Protein AF-A0A0J9T1A1-F1 (afdb_monomer_lite)

Organism: Plasmodium vivax (strain Brazil I) (NCBI:txid1033975)

Radius of gyration: 28.1 Å; chains: 1; bounding box: 79×44×87 Å

Foldseek 3Di:
DDPDDPPPPPPPPPPPPQDDLVRLLVLLVVLLVVLVVLLVLLLVLLVVLLVLLVVVVVQVVPPPWDWDWAQDPPDPPRDTDIDTCPPPPCSNVVVLVVSQVVLVVSLVVSVVVLVVCCVPRLVSLVVSLVSLVVVLVVLVVVCVPDDDPVSVLSNQLSVLSNVSSVVSCCCSPVPSNCLSVPDDSPDDSCSSVDDRDDPVVSSVSNDDPD

Structure (mmCIF, N/CA/C/O backbone):
data_AF-A0A0J9T1A1-F1
#
_entry.id   AF-A0A0J9T1A1-F1
#
loop_
_atom_site.group_PDB
_atom_site.id
_atom_site.type_symbol
_atom_site.label_atom_id
_atom_site.label_alt_id
_atom_site.label_comp_id
_atom_site.label_asym_id
_atom_site.label_entity_id
_atom_site.label_seq_id
_atom_site.pdbx_PDB_ins_code
_atom_site.Cartn_x
_atom_site.Cartn_y
_atom_site.Cartn_z
_atom_site.occupancy
_atom_site.B_iso_or_equiv
_atom_site.auth_seq_id
_atom_site.auth_comp_id
_atom_site.auth_asym_id
_atom_site.auth_atom_id
_atom_site.pdbx_PDB_model_num
ATOM 1 N N . MET A 1 1 ? 48.249 27.252 -44.058 1.00 39.62 1 MET A N 1
ATOM 2 C CA . MET A 1 1 ? 48.467 25.857 -43.621 1.00 39.62 1 MET A CA 1
ATOM 3 C C . MET A 1 1 ? 48.349 25.808 -42.105 1.00 39.62 1 MET A C 1
ATOM 5 O O . MET A 1 1 ? 49.104 26.509 -41.452 1.00 39.62 1 MET A O 1
ATOM 9 N N . GLY A 1 2 ? 47.422 25.008 -41.564 1.00 40.19 2 GLY A N 1
ATOM 10 C CA . GLY A 1 2 ? 47.639 24.375 -40.257 1.00 40.19 2 GLY A CA 1
ATOM 11 C C . GLY A 1 2 ? 46.799 24.767 -39.033 1.00 40.19 2 GLY A C 1
ATOM 12 O O . GLY A 1 2 ? 47.114 24.264 -37.962 1.00 40.19 2 GLY A O 1
ATOM 13 N N . GLU A 1 3 ? 45.730 25.566 -39.120 1.00 40.28 3 GLU A N 1
ATOM 14 C CA . GLU A 1 3 ? 44.753 25.667 -38.015 1.00 40.28 3 GLU A CA 1
ATOM 15 C C . GLU A 1 3 ? 43.814 24.449 -38.033 1.00 40.28 3 GLU A C 1
ATOM 17 O O . GLU A 1 3 ? 42.785 24.449 -38.706 1.00 40.28 3 GLU A O 1
ATOM 22 N N . GLY A 1 4 ? 44.179 23.366 -37.341 1.00 42.22 4 GLY A N 1
ATOM 23 C CA . GLY A 1 4 ? 43.395 22.123 -37.410 1.00 42.22 4 GLY A CA 1
ATOM 24 C C . GLY A 1 4 ? 43.390 21.218 -36.180 1.00 42.22 4 GLY A C 1
ATOM 25 O O . GLY A 1 4 ? 42.684 20.214 -36.198 1.00 42.22 4 GLY A O 1
ATOM 26 N N . ALA A 1 5 ? 44.122 21.541 -35.110 1.00 44.00 5 ALA A N 1
ATOM 27 C CA . ALA A 1 5 ? 44.277 20.622 -33.973 1.00 44.00 5 ALA A CA 1
ATOM 28 C C . ALA A 1 5 ? 43.453 20.989 -32.720 1.00 44.00 5 ALA A C 1
ATOM 30 O O . ALA A 1 5 ? 43.253 20.145 -31.853 1.00 44.00 5 ALA A O 1
ATOM 31 N N . GLY A 1 6 ? 42.918 22.213 -32.618 1.00 40.66 6 GLY A N 1
ATOM 32 C CA . GLY A 1 6 ? 42.324 22.710 -31.365 1.00 40.66 6 GLY A CA 1
ATOM 33 C C . GLY A 1 6 ? 40.821 22.472 -31.154 1.00 40.66 6 GLY A C 1
ATOM 34 O O . GLY A 1 6 ? 40.333 22.661 -30.045 1.00 40.66 6 GLY A O 1
ATOM 35 N N . LYS A 1 7 ? 40.049 22.077 -32.180 1.00 42.28 7 LYS A N 1
ATOM 36 C CA . LYS A 1 7 ? 38.565 22.102 -32.115 1.00 42.28 7 LYS A CA 1
ATOM 37 C C . LYS A 1 7 ? 37.858 20.742 -32.032 1.00 42.28 7 LYS A C 1
ATOM 39 O O . LYS A 1 7 ? 36.636 20.720 -31.908 1.00 42.28 7 LYS A O 1
ATOM 44 N N . LYS A 1 8 ? 38.572 19.609 -32.063 1.00 40.59 8 LYS A N 1
ATOM 45 C CA . LYS A 1 8 ? 37.936 18.270 -32.038 1.00 40.59 8 LYS A CA 1
ATOM 46 C C . LYS A 1 8 ? 37.830 17.608 -30.657 1.00 40.59 8 LYS A C 1
ATOM 48 O O . LYS A 1 8 ? 37.059 16.666 -30.526 1.00 40.59 8 LYS A O 1
ATOM 53 N N . ALA A 1 9 ? 38.511 18.109 -29.626 1.00 39.16 9 ALA A N 1
ATOM 54 C CA . ALA A 1 9 ? 38.501 17.474 -28.299 1.00 39.16 9 ALA A CA 1
ATOM 55 C C . ALA A 1 9 ? 37.396 17.984 -27.346 1.00 39.16 9 ALA A C 1
ATOM 57 O O . ALA A 1 9 ? 37.050 17.303 -26.388 1.00 39.16 9 ALA A O 1
ATOM 58 N N . ALA A 1 10 ? 36.787 19.145 -27.617 1.00 37.12 10 ALA A N 1
ATOM 59 C CA . ALA A 1 10 ? 35.844 19.785 -26.688 1.00 37.12 10 ALA A CA 1
ATOM 60 C C . ALA A 1 10 ? 34.379 19.305 -26.798 1.00 37.12 10 ALA A C 1
ATOM 62 O O . ALA A 1 10 ? 33.547 19.694 -25.986 1.00 37.12 10 ALA A O 1
ATOM 63 N N . LYS A 1 11 ? 34.032 18.459 -27.780 1.00 38.28 11 LYS A N 1
ATOM 64 C CA . LYS A 1 11 ? 32.648 17.973 -27.978 1.00 38.28 11 LYS A CA 1
ATOM 65 C C . LYS A 1 11 ? 32.332 16.632 -27.300 1.00 38.28 11 LYS A C 1
ATOM 67 O O . LYS A 1 11 ? 31.204 16.164 -27.411 1.00 38.28 11 LYS A O 1
ATOM 72 N N . ALA A 1 12 ? 33.293 16.019 -26.605 1.00 42.19 12 ALA A N 1
ATOM 73 C CA . ALA A 1 12 ? 33.160 14.654 -26.088 1.00 42.19 12 ALA A CA 1
ATOM 74 C C . ALA A 1 12 ? 32.916 14.535 -24.567 1.00 42.19 12 ALA A C 1
ATOM 76 O O . ALA A 1 12 ? 32.651 13.430 -24.107 1.00 42.19 12 ALA A O 1
ATOM 77 N N . SER A 1 13 ? 32.964 15.613 -23.768 1.00 37.97 13 SER A N 1
ATOM 78 C CA . SER A 1 13 ? 32.983 15.484 -22.292 1.00 37.97 13 SER A CA 1
ATOM 79 C C . SER A 1 13 ? 31.720 15.926 -21.539 1.00 37.97 13 SER A C 1
ATOM 81 O O . SER A 1 13 ? 31.779 16.164 -20.335 1.00 37.97 13 SER A O 1
ATOM 83 N N . GLN A 1 14 ? 30.566 16.003 -22.198 1.00 36.88 14 GLN A N 1
ATOM 84 C CA . GLN A 1 14 ? 29.269 16.092 -21.508 1.00 36.88 14 GLN A CA 1
ATOM 85 C C . GLN A 1 14 ? 28.319 14.995 -21.997 1.00 36.88 14 GLN A C 1
ATOM 87 O O . GLN A 1 14 ? 27.136 15.214 -22.232 1.00 36.88 14 GLN A O 1
ATOM 92 N N . GLN A 1 15 ? 28.826 13.771 -22.153 1.00 41.62 15 GLN A N 1
ATOM 93 C CA . GLN A 1 15 ? 27.933 12.620 -22.115 1.00 41.62 15 GLN A CA 1
ATOM 94 C C . GLN A 1 15 ? 27.561 12.385 -20.654 1.00 41.62 15 GLN A C 1
ATOM 96 O O . GLN A 1 15 ? 28.342 11.832 -19.883 1.00 41.62 15 GLN A O 1
ATOM 101 N N . ILE A 1 16 ? 26.368 12.840 -20.266 1.00 50.41 16 ILE A N 1
ATOM 102 C CA . ILE A 1 16 ? 25.727 12.386 -19.032 1.00 50.41 16 ILE A CA 1
ATOM 103 C C . ILE A 1 16 ? 25.712 10.859 -19.105 1.00 50.41 16 ILE A C 1
ATOM 105 O O . ILE A 1 16 ? 25.089 10.278 -19.998 1.00 50.41 16 ILE A O 1
ATOM 109 N N . ARG A 1 17 ? 26.449 10.203 -18.206 1.00 51.19 17 ARG A N 1
ATOM 110 C CA . ARG A 1 17 ? 26.461 8.746 -18.116 1.00 51.19 17 ARG A CA 1
ATOM 111 C C . ARG A 1 17 ? 25.094 8.320 -17.596 1.00 51.19 17 ARG A C 1
ATOM 113 O O . ARG A 1 17 ? 24.831 8.373 -16.402 1.00 51.19 17 ARG A O 1
ATOM 120 N N . LEU A 1 18 ? 24.202 7.979 -18.520 1.00 62.75 18 LEU A N 1
ATOM 121 C CA . LEU A 1 18 ? 22.878 7.465 -18.193 1.00 62.75 18 LEU A CA 1
ATOM 122 C C . LEU A 1 18 ? 23.023 6.187 -17.373 1.00 62.75 18 LEU A C 1
ATOM 124 O O . LEU A 1 18 ? 23.844 5.333 -17.728 1.00 62.75 18 LEU A O 1
ATOM 128 N N . ALA A 1 19 ? 22.193 6.058 -16.336 1.00 73.50 19 ALA A N 1
ATOM 129 C CA . ALA A 1 19 ? 22.154 4.879 -15.483 1.00 73.50 19 ALA A CA 1
ATOM 130 C C . ALA A 1 19 ? 22.100 3.599 -16.329 1.00 73.50 19 ALA A C 1
ATOM 132 O O . ALA A 1 19 ? 21.455 3.536 -17.393 1.00 73.50 19 ALA A O 1
ATOM 133 N N . GLN A 1 20 ? 22.837 2.580 -15.902 1.00 83.06 20 GLN A N 1
ATOM 134 C CA . GLN A 1 20 ? 22.765 1.277 -16.546 1.00 83.06 20 GLN A CA 1
ATOM 135 C C . GLN A 1 20 ? 21.421 0.613 -16.219 1.00 83.06 20 GLN A C 1
ATOM 137 O O . GLN A 1 20 ? 20.816 0.878 -15.185 1.00 83.06 20 GLN A O 1
ATOM 142 N N . VAL A 1 21 ? 20.926 -0.251 -17.109 1.00 84.50 21 VAL A N 1
ATOM 143 C CA . VAL A 1 21 ? 19.607 -0.888 -16.928 1.00 84.50 21 VAL A CA 1
ATOM 144 C C . VAL A 1 21 ? 19.560 -1.714 -15.637 1.00 84.50 21 VAL A C 1
ATOM 146 O O . VAL A 1 21 ? 18.553 -1.710 -14.932 1.00 84.50 21 VAL A O 1
ATOM 149 N N . HIS A 1 22 ? 20.681 -2.336 -15.266 1.00 85.31 22 HIS A N 1
ATOM 150 C CA . HIS A 1 22 ? 20.808 -3.070 -14.010 1.00 85.31 22 HIS A CA 1
ATOM 151 C C . HIS A 1 22 ? 20.709 -2.160 -12.764 1.00 85.31 22 HIS A C 1
ATOM 153 O O . HIS A 1 22 ? 20.160 -2.584 -11.751 1.00 85.31 22 HIS A O 1
ATOM 159 N N . GLU A 1 23 ? 21.177 -0.907 -12.840 1.00 89.88 23 GLU A N 1
ATOM 160 C CA . GLU A 1 23 ? 21.060 0.081 -11.754 1.00 89.88 23 GLU A CA 1
ATOM 161 C C . GLU A 1 23 ? 19.600 0.523 -11.587 1.00 89.88 23 GLU A C 1
ATOM 163 O O . GLU A 1 23 ? 19.089 0.567 -10.471 1.00 89.88 23 GLU A O 1
ATOM 168 N N . LEU A 1 24 ? 18.894 0.778 -12.698 1.00 92.25 24 LEU A N 1
ATOM 169 C CA . LEU A 1 24 ? 17.461 1.108 -12.685 1.00 92.25 24 LEU A CA 1
ATOM 170 C C . LEU A 1 24 ? 16.630 -0.029 -12.083 1.00 92.25 24 LEU A C 1
ATOM 172 O O . LEU A 1 24 ? 15.721 0.211 -11.292 1.00 92.25 24 LEU A O 1
ATOM 176 N N . LYS A 1 25 ? 16.976 -1.273 -12.422 1.00 91.56 25 LYS A N 1
ATOM 177 C CA . LYS A 1 25 ? 16.381 -2.473 -11.834 1.00 91.56 25 LYS A CA 1
ATOM 178 C C . LYS A 1 25 ? 16.608 -2.544 -10.323 1.00 91.56 25 LYS A C 1
ATOM 180 O O . LYS A 1 25 ? 15.654 -2.791 -9.594 1.00 91.56 25 LYS A O 1
ATOM 185 N N . ALA A 1 26 ? 17.836 -2.325 -9.853 1.00 91.62 26 ALA A N 1
ATOM 186 C CA . ALA A 1 26 ? 18.140 -2.353 -8.423 1.00 91.62 26 ALA A CA 1
ATOM 187 C C . ALA A 1 26 ? 17.329 -1.298 -7.650 1.00 91.62 26 ALA A C 1
ATOM 189 O O . ALA A 1 26 ? 16.724 -1.618 -6.630 1.00 91.62 26 ALA A O 1
ATOM 190 N N . LEU A 1 27 ? 17.233 -0.079 -8.191 1.00 93.81 27 LEU A N 1
ATOM 191 C CA . LEU A 1 27 ? 16.410 0.991 -7.621 1.00 93.81 27 LEU A CA 1
ATOM 192 C C . LEU A 1 27 ? 14.919 0.628 -7.595 1.00 93.81 27 LEU A C 1
ATOM 194 O O . LEU A 1 27 ? 14.238 0.899 -6.610 1.00 93.81 27 LEU A O 1
ATOM 198 N N . ALA A 1 28 ? 14.406 -0.005 -8.654 1.00 94.12 28 ALA A N 1
ATOM 199 C CA . ALA A 1 28 ? 13.012 -0.444 -8.710 1.00 94.12 28 ALA A CA 1
ATOM 200 C C . ALA A 1 28 ? 12.686 -1.478 -7.623 1.00 94.12 28 ALA A C 1
ATOM 202 O O . ALA A 1 28 ? 11.630 -1.401 -6.997 1.00 94.12 28 ALA A O 1
ATOM 203 N N . VAL A 1 29 ? 13.598 -2.427 -7.387 1.00 93.38 29 VAL A N 1
ATOM 204 C CA . VAL A 1 29 ? 13.446 -3.443 -6.339 1.00 93.38 29 VAL A CA 1
ATOM 205 C C . VAL A 1 29 ? 13.506 -2.807 -4.949 1.00 93.38 29 VAL A C 1
ATOM 207 O O . VAL A 1 29 ? 12.624 -3.085 -4.141 1.00 93.38 29 VAL A O 1
ATOM 210 N N . GLU A 1 30 ? 14.464 -1.910 -4.687 1.00 94.62 30 GLU A N 1
ATOM 211 C CA . GLU A 1 30 ? 14.558 -1.195 -3.401 1.00 94.62 30 GLU A CA 1
ATOM 212 C C . GLU A 1 30 ? 13.251 -0.456 -3.079 1.00 94.62 30 GLU A C 1
ATOM 214 O O . GLU A 1 30 ? 12.684 -0.601 -1.994 1.00 94.62 30 GLU A O 1
ATOM 219 N N . GLU A 1 31 ? 12.734 0.324 -4.029 1.00 95.12 31 GLU A N 1
ATOM 220 C CA . GLU A 1 31 ? 11.521 1.109 -3.799 1.00 95.12 31 GLU A CA 1
ATOM 221 C C . GLU A 1 31 ? 10.273 0.219 -3.669 1.00 95.12 31 GLU A C 1
ATOM 223 O O . GLU A 1 31 ? 9.357 0.545 -2.908 1.00 95.12 31 GLU A O 1
ATOM 228 N N . TYR A 1 32 ? 10.245 -0.942 -4.330 1.00 95.88 32 TYR A N 1
ATOM 229 C CA . TYR A 1 32 ? 9.184 -1.928 -4.132 1.00 95.88 32 TYR A CA 1
ATOM 230 C C . TYR A 1 32 ? 9.229 -2.585 -2.747 1.00 95.88 32 TYR A C 1
ATOM 232 O O . TYR A 1 32 ? 8.185 -2.767 -2.121 1.00 95.88 32 TYR A O 1
ATOM 240 N N . GLU A 1 33 ? 10.410 -2.911 -2.223 1.00 95.25 33 GLU A N 1
ATOM 241 C CA . GLU A 1 33 ? 10.546 -3.447 -0.863 1.00 95.25 33 GLU A CA 1
ATOM 242 C C . GLU A 1 33 ? 10.044 -2.457 0.193 1.00 95.25 33 GLU A C 1
ATOM 244 O O . GLU A 1 33 ? 9.383 -2.839 1.163 1.00 95.25 33 GLU A O 1
ATOM 249 N N . GLU A 1 34 ? 10.315 -1.170 -0.001 1.00 96.56 34 GLU A N 1
ATOM 250 C CA . GLU A 1 34 ? 9.819 -0.103 0.868 1.00 96.56 34 GLU A CA 1
ATOM 251 C C . GLU A 1 34 ? 8.299 0.038 0.784 1.00 96.56 34 GLU A C 1
ATOM 253 O O . GLU A 1 34 ? 7.629 0.199 1.808 1.00 96.56 34 GLU A O 1
ATOM 258 N N . TYR A 1 35 ? 7.736 -0.098 -0.415 1.00 96.62 35 TYR A N 1
ATOM 259 C CA . TYR A 1 35 ? 6.293 -0.187 -0.600 1.00 96.62 35 TYR A CA 1
ATOM 260 C C . TYR A 1 35 ? 5.693 -1.415 0.112 1.00 96.62 35 TYR A C 1
ATOM 262 O O . TYR A 1 35 ? 4.681 -1.289 0.799 1.00 96.62 35 TYR A O 1
ATOM 270 N N . LEU A 1 36 ? 6.336 -2.586 0.063 1.00 95.75 36 LEU A N 1
ATOM 271 C CA . LEU A 1 36 ? 5.859 -3.771 0.787 1.00 95.75 36 LEU A CA 1
ATOM 272 C C . LEU A 1 36 ? 5.850 -3.567 2.308 1.00 95.75 36 LEU A C 1
ATOM 274 O O . LEU A 1 36 ? 4.951 -4.059 2.992 1.00 95.75 36 LEU A O 1
ATOM 278 N N . LYS A 1 37 ? 6.823 -2.832 2.863 1.00 96.00 37 LYS A N 1
ATOM 279 C CA . LYS A 1 37 ? 6.818 -2.461 4.291 1.00 96.00 37 LYS A CA 1
ATOM 280 C C . LYS A 1 37 ? 5.602 -1.595 4.631 1.00 96.00 37 LYS A C 1
ATOM 282 O O . LYS A 1 37 ? 4.968 -1.821 5.663 1.00 96.00 37 LYS A O 1
ATOM 287 N N . LEU A 1 38 ? 5.256 -0.650 3.755 1.00 96.31 38 LEU A N 1
ATOM 288 C CA . LEU A 1 38 ? 4.048 0.164 3.883 1.00 96.31 38 LEU A CA 1
ATOM 289 C C . LEU A 1 38 ? 2.781 -0.696 3.857 1.00 96.31 38 LEU A C 1
ATOM 291 O O . LEU A 1 38 ? 1.958 -0.564 4.763 1.00 96.31 38 LEU A O 1
ATOM 295 N N . VAL A 1 39 ? 2.643 -1.584 2.870 1.00 95.38 39 VAL A N 1
ATOM 296 C CA . VAL A 1 39 ? 1.471 -2.462 2.723 1.00 95.38 39 VAL A CA 1
ATOM 297 C C . VAL A 1 39 ? 1.273 -3.333 3.959 1.00 95.38 39 VAL A C 1
ATOM 299 O O . VAL A 1 39 ? 0.199 -3.305 4.550 1.00 95.38 39 VAL A O 1
ATOM 302 N N . LYS A 1 40 ? 2.324 -4.005 4.442 1.00 95.62 40 LYS A N 1
ATOM 303 C CA . LYS A 1 40 ? 2.241 -4.855 5.643 1.00 95.62 40 LYS A CA 1
ATOM 304 C C . LYS A 1 40 ? 1.810 -4.082 6.890 1.00 95.62 40 LYS A C 1
ATOM 306 O O . LYS A 1 40 ? 1.046 -4.588 7.712 1.00 95.62 40 LYS A O 1
ATOM 311 N N . ASN A 1 41 ? 2.304 -2.853 7.058 1.00 95.31 41 ASN A N 1
ATOM 312 C CA . ASN A 1 41 ? 1.854 -1.995 8.152 1.00 95.31 41 ASN A CA 1
ATOM 313 C C . ASN A 1 41 ? 0.369 -1.651 7.978 1.00 95.31 41 ASN A C 1
ATOM 315 O O . ASN A 1 41 ? -0.414 -1.841 8.906 1.00 95.31 41 ASN A O 1
ATOM 319 N N . ALA A 1 42 ? -0.027 -1.206 6.787 1.00 95.12 42 ALA A N 1
ATOM 320 C CA . ALA A 1 42 ? -1.400 -0.840 6.471 1.00 95.12 42 ALA A CA 1
ATOM 321 C C . ALA A 1 42 ? -2.390 -1.996 6.705 1.00 95.12 42 ALA A C 1
ATOM 323 O O . ALA A 1 42 ? -3.395 -1.800 7.389 1.00 95.12 42 ALA A O 1
ATOM 324 N N . GLU A 1 43 ? -2.069 -3.209 6.255 1.00 95.31 43 GLU A N 1
ATOM 325 C CA . GLU A 1 43 ? -2.832 -4.433 6.529 1.00 95.31 43 GLU A CA 1
ATOM 326 C C . GLU A 1 43 ? -3.027 -4.662 8.031 1.00 95.31 43 GLU A C 1
ATOM 328 O O . GLU A 1 43 ? -4.147 -4.869 8.507 1.00 95.31 43 GLU A O 1
ATOM 333 N N . GLY A 1 44 ? -1.945 -4.556 8.807 1.00 95.12 44 GLY A N 1
ATOM 334 C CA . GLY A 1 44 ? -2.000 -4.695 10.259 1.00 95.12 44 GLY A CA 1
ATOM 335 C C . GLY A 1 44 ? -2.888 -3.641 10.927 1.00 95.12 44 GLY A C 1
ATOM 336 O O . GLY A 1 44 ? -3.599 -3.944 11.889 1.00 95.12 44 GLY A O 1
ATOM 337 N N . GLN A 1 45 ? -2.896 -2.403 10.425 1.00 94.00 45 GLN A N 1
ATOM 338 C CA . GLN A 1 45 ? -3.782 -1.358 10.947 1.00 94.00 45 GLN A CA 1
ATOM 339 C C . GLN A 1 45 ? -5.235 -1.580 10.518 1.00 94.00 45 GLN A C 1
ATOM 341 O O . GLN A 1 45 ? -6.120 -1.411 11.353 1.00 94.00 45 GLN A O 1
ATOM 346 N N . GLN A 1 46 ? -5.499 -2.036 9.289 1.00 94.31 46 GLN A N 1
ATOM 347 C CA . GLN A 1 46 ? -6.846 -2.411 8.844 1.00 94.31 46 GLN A CA 1
ATOM 348 C C . GLN A 1 46 ? -7.445 -3.495 9.746 1.00 94.31 46 GLN A C 1
ATOM 350 O O . GLN A 1 46 ? -8.564 -3.331 10.227 1.00 94.31 46 GLN A O 1
ATOM 355 N N . GLN A 1 47 ? -6.686 -4.546 10.069 1.00 93.69 47 GLN A N 1
ATOM 356 C CA . GLN A 1 47 ? -7.131 -5.599 10.992 1.00 93.69 47 GLN A CA 1
ATOM 357 C C . GLN A 1 47 ? -7.458 -5.048 12.389 1.00 93.69 47 GLN A C 1
ATOM 359 O O . GLN A 1 47 ? -8.453 -5.429 13.010 1.00 93.69 47 GLN A O 1
ATOM 364 N N . ARG A 1 48 ? -6.645 -4.112 12.898 1.00 93.06 48 ARG A N 1
ATOM 365 C CA . ARG A 1 48 ? -6.900 -3.449 14.189 1.00 93.06 48 ARG A CA 1
ATOM 366 C C . ARG A 1 48 ? -8.148 -2.574 14.150 1.00 93.06 48 ARG A C 1
ATOM 368 O O . ARG A 1 48 ? -8.894 -2.566 15.131 1.00 93.06 48 ARG A O 1
ATOM 375 N N . LEU A 1 49 ? -8.371 -1.844 13.058 1.00 93.06 49 LEU A N 1
ATOM 376 C CA . LEU A 1 49 ? -9.583 -1.053 12.855 1.00 93.06 49 LEU A CA 1
ATOM 377 C C . LEU A 1 49 ? -10.809 -1.969 12.810 1.00 93.06 49 LEU A C 1
ATOM 379 O O . LEU A 1 49 ? -11.742 -1.732 13.570 1.00 93.06 49 LEU A O 1
ATOM 383 N N . GLN A 1 50 ? -10.758 -3.060 12.041 1.00 93.06 50 GLN A N 1
ATOM 384 C CA . GLN A 1 50 ? -11.838 -4.043 11.938 1.00 93.06 50 GLN A CA 1
ATOM 385 C C . GLN A 1 50 ? -12.184 -4.651 13.298 1.00 93.06 50 GLN A C 1
ATOM 387 O O . GLN A 1 50 ? -13.346 -4.670 13.689 1.00 93.06 50 GLN A O 1
ATOM 392 N N . LEU A 1 51 ? -11.185 -5.066 14.082 1.00 91.44 51 LEU A N 1
ATOM 393 C CA . LEU A 1 51 ? -11.413 -5.616 15.420 1.00 91.44 51 LEU A CA 1
ATOM 394 C C . LEU A 1 51 ? -12.082 -4.607 16.368 1.00 91.44 51 LEU A C 1
ATOM 396 O O . LEU A 1 51 ? -12.944 -4.979 17.167 1.00 91.44 51 LEU A O 1
ATOM 400 N N . ASN A 1 52 ? -11.660 -3.339 16.336 1.00 89.56 52 ASN A N 1
ATOM 401 C CA . ASN A 1 52 ? -12.259 -2.297 17.174 1.00 89.56 52 ASN A CA 1
ATOM 402 C C . ASN A 1 52 ? -13.672 -1.941 16.711 1.00 89.56 52 ASN A C 1
ATOM 404 O O . ASN A 1 52 ? -14.548 -1.761 17.556 1.00 89.56 52 ASN A O 1
ATOM 408 N N . TRP A 1 53 ? -13.886 -1.905 15.398 1.00 90.75 53 TRP A N 1
ATOM 409 C CA . TRP A 1 53 ? -15.182 -1.701 14.771 1.00 90.75 53 TRP A CA 1
ATOM 410 C C . TRP A 1 53 ? -16.163 -2.819 15.147 1.00 90.75 53 TRP A C 1
ATOM 412 O O . TRP A 1 53 ? -17.224 -2.528 15.687 1.00 90.75 53 TRP A O 1
ATOM 422 N N . SER A 1 54 ? -15.778 -4.095 15.023 1.00 87.88 54 SER A N 1
ATOM 423 C CA . SER A 1 54 ? -16.634 -5.230 15.401 1.00 87.88 54 SER A CA 1
ATOM 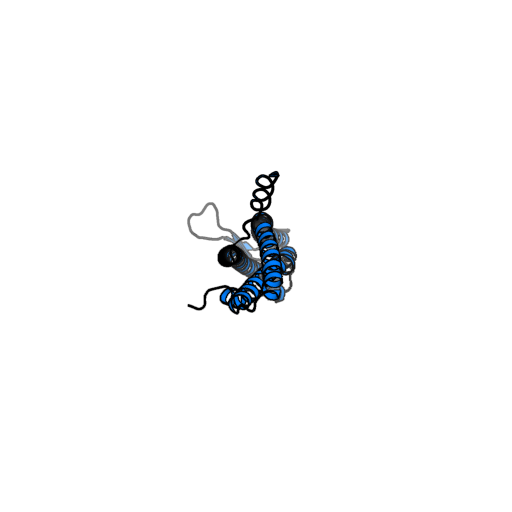424 C C . SER A 1 54 ? -17.016 -5.205 16.879 1.00 87.88 54 SER A C 1
ATOM 426 O O . SER A 1 54 ? -18.161 -5.467 17.227 1.00 87.88 54 SER A O 1
ATOM 428 N N . LYS A 1 55 ? -16.079 -4.853 17.770 1.00 85.12 55 LYS A N 1
ATOM 429 C CA . LYS A 1 55 ? -16.367 -4.715 19.209 1.00 85.12 55 LYS A CA 1
ATOM 430 C C . LYS A 1 55 ? -17.346 -3.583 19.497 1.00 85.12 55 LYS A C 1
ATOM 432 O O . LYS A 1 55 ? -18.168 -3.718 20.397 1.00 85.12 55 LYS A O 1
ATOM 437 N N . PHE A 1 56 ? -17.218 -2.470 18.777 1.00 83.81 56 PHE A N 1
ATOM 438 C CA . PHE A 1 56 ? -18.131 -1.344 18.906 1.00 83.81 56 PHE A CA 1
ATOM 439 C C . PHE A 1 56 ? -19.530 -1.704 18.404 1.00 83.81 56 PHE A C 1
ATOM 441 O O . PHE A 1 56 ? -20.490 -1.501 19.137 1.00 83.81 56 PHE A O 1
ATOM 448 N N . HIS A 1 57 ? -19.640 -2.287 17.211 1.00 80.69 57 HIS A N 1
ATOM 449 C CA . HIS A 1 57 ? -20.928 -2.676 16.638 1.00 80.69 57 HIS A CA 1
ATOM 450 C C . HIS A 1 57 ? -21.628 -3.753 17.464 1.00 80.69 57 HIS A C 1
ATOM 452 O O . HIS A 1 57 ? -22.809 -3.606 17.747 1.00 80.69 57 HIS A O 1
ATOM 458 N N . LEU A 1 58 ? -20.896 -4.751 17.972 1.00 81.44 58 LEU A N 1
ATOM 459 C CA . LEU A 1 58 ? -21.451 -5.731 18.908 1.00 81.44 58 LEU A CA 1
ATOM 460 C C . LEU A 1 58 ? -22.032 -5.053 20.157 1.00 81.44 58 LEU A C 1
ATOM 462 O O . LEU A 1 58 ? -23.120 -5.402 20.600 1.00 81.44 58 LEU A O 1
ATOM 466 N N . PHE A 1 59 ? -21.321 -4.070 20.716 1.00 74.12 59 PHE A N 1
ATOM 467 C CA . PHE A 1 59 ? -21.815 -3.292 21.851 1.00 74.12 59 PHE A CA 1
ATOM 468 C C . PHE A 1 59 ? -23.055 -2.460 21.489 1.00 74.12 59 PHE A C 1
ATOM 470 O O . PHE A 1 59 ? -24.003 -2.434 22.267 1.00 74.12 59 PHE A O 1
ATOM 477 N N . TYR A 1 60 ? -23.049 -1.803 20.327 1.00 69.94 60 TYR A N 1
ATOM 478 C CA . TYR A 1 60 ? -24.121 -0.920 19.861 1.00 69.94 60 TYR A CA 1
ATOM 479 C C . TYR A 1 60 ? -25.407 -1.685 19.501 1.00 69.94 60 TYR A C 1
ATOM 481 O O . TYR A 1 60 ? -26.509 -1.225 19.785 1.00 69.94 60 TYR A O 1
ATOM 489 N N . GLU A 1 61 ? -25.281 -2.875 18.913 1.00 69.50 61 GLU A N 1
ATOM 490 C CA . GLU A 1 61 ? -26.413 -3.732 18.542 1.00 69.50 61 GLU A CA 1
ATOM 491 C C . GLU A 1 61 ? -27.015 -4.463 19.751 1.00 69.50 61 GLU A C 1
ATOM 493 O O . GLU A 1 61 ? -28.222 -4.683 19.802 1.00 69.50 61 GLU A O 1
ATOM 498 N N . GLN A 1 62 ? -26.199 -4.825 20.749 1.00 65.50 62 GLN A N 1
ATOM 499 C CA . GLN A 1 62 ? -26.645 -5.578 21.930 1.00 65.50 62 GLN A CA 1
ATOM 500 C C . GLN A 1 62 ? -27.173 -4.703 23.079 1.00 65.50 62 GLN A C 1
ATOM 502 O O . GLN A 1 62 ? -27.553 -5.236 24.127 1.00 65.50 62 GLN A O 1
ATOM 507 N N . SER A 1 63 ? -27.199 -3.374 22.941 1.00 54.81 63 SER A N 1
ATOM 508 C CA . SER A 1 63 ? -27.538 -2.479 24.054 1.00 54.81 63 SER A CA 1
ATOM 509 C C . SER A 1 63 ? -29.022 -2.495 24.456 1.00 54.81 63 SER A C 1
ATOM 511 O O . SER A 1 63 ? -29.808 -1.635 24.073 1.00 54.81 63 SER A O 1
ATOM 513 N N . GLY A 1 64 ? -29.350 -3.441 25.345 1.00 51.31 64 GLY A N 1
ATOM 514 C CA . GLY A 1 64 ? -30.367 -3.330 26.400 1.00 51.31 64 GLY A CA 1
ATOM 515 C C . GLY A 1 64 ? -29.779 -3.224 27.824 1.00 51.31 64 GLY A C 1
ATOM 516 O O . GLY A 1 64 ? -30.489 -2.834 28.747 1.00 51.31 64 GLY A O 1
ATOM 517 N N . CYS A 1 65 ? -28.486 -3.523 28.021 1.00 51.72 65 CYS A N 1
ATOM 518 C CA . CYS A 1 65 ? -27.734 -3.319 29.269 1.00 51.72 65 CYS A CA 1
ATOM 519 C C . CYS A 1 65 ? -26.231 -3.211 28.974 1.00 51.72 65 CYS A C 1
ATOM 521 O O . CYS A 1 65 ? -25.709 -3.882 28.088 1.00 51.72 65 CYS A O 1
ATOM 523 N N . TYR A 1 66 ? -25.532 -2.367 29.729 1.00 61.44 66 TYR A N 1
ATOM 524 C CA . TYR A 1 66 ? -24.200 -1.891 29.374 1.00 61.44 66 TYR A CA 1
ATOM 525 C C . TYR A 1 66 ? -23.139 -2.347 30.376 1.00 61.44 66 TYR A C 1
ATOM 527 O O . TYR A 1 66 ? -23.327 -2.125 31.569 1.00 61.44 66 TYR A O 1
ATOM 535 N N . TYR A 1 67 ? -22.000 -2.877 29.918 1.00 57.00 67 TYR A N 1
ATOM 536 C CA . TYR A 1 67 ? -20.884 -3.254 30.795 1.00 57.00 67 TYR A CA 1
ATOM 537 C C . TYR A 1 67 ? -19.540 -2.770 30.235 1.00 57.00 67 TYR A C 1
ATOM 539 O O . TYR A 1 67 ? -19.259 -2.981 29.055 1.00 57.00 67 TYR A O 1
ATOM 547 N N . PHE A 1 68 ? -18.671 -2.181 31.063 1.00 57.00 68 PHE A N 1
ATOM 548 C CA . PHE A 1 68 ? -17.260 -1.988 30.706 1.00 57.00 68 PHE A CA 1
ATOM 549 C C . PHE A 1 68 ? -16.318 -2.550 31.766 1.00 57.00 68 PHE A C 1
ATOM 551 O O . PHE A 1 68 ? -16.607 -2.562 32.961 1.00 57.00 68 PHE A O 1
ATOM 558 N N . LYS A 1 69 ? -15.179 -3.051 31.288 1.00 55.31 69 LYS A N 1
ATOM 559 C CA . LYS A 1 69 ? -14.140 -3.687 32.092 1.00 55.31 69 LYS A CA 1
ATOM 560 C C . LYS A 1 69 ? -13.064 -2.653 32.416 1.00 55.31 69 LYS A C 1
ATOM 562 O O . LYS A 1 69 ? -12.296 -2.292 31.526 1.00 55.31 69 LYS A O 1
ATOM 567 N N . ALA A 1 70 ? -12.991 -2.202 33.664 1.00 59.66 70 ALA A N 1
ATOM 568 C CA . ALA A 1 70 ? -11.905 -1.355 34.149 1.00 59.66 70 ALA A CA 1
ATOM 569 C C . ALA A 1 70 ? -10.877 -2.203 34.908 1.00 59.66 70 ALA A C 1
ATOM 571 O O . ALA A 1 70 ? -11.230 -3.119 35.657 1.00 59.66 70 ALA A O 1
ATOM 572 N N . LYS A 1 71 ? -9.591 -1.913 34.698 1.00 53.34 71 LYS A N 1
ATOM 573 C CA . LYS A 1 71 ? -8.515 -2.490 35.505 1.00 53.34 71 LYS A CA 1
ATOM 574 C C . LYS A 1 71 ? -8.371 -1.622 36.750 1.00 53.34 71 LYS A C 1
ATOM 576 O O . LYS A 1 71 ? -8.296 -0.403 36.626 1.00 53.34 71 LYS A O 1
ATOM 581 N N . ASN A 1 72 ? -8.385 -2.233 37.928 1.00 52.47 72 ASN A N 1
ATOM 582 C CA . ASN A 1 72 ? -8.212 -1.477 39.158 1.00 52.47 72 ASN A CA 1
ATOM 583 C C . ASN A 1 72 ? -6.730 -1.095 39.272 1.00 52.47 72 ASN A C 1
ATOM 585 O O . ASN A 1 72 ? -5.887 -1.976 39.406 1.00 52.47 72 ASN A O 1
ATOM 589 N N . ASN A 1 73 ? -6.401 0.195 39.166 1.00 54.00 73 ASN A N 1
ATOM 590 C CA . ASN A 1 73 ? -5.005 0.654 39.188 1.00 54.00 73 ASN A CA 1
ATOM 591 C C . ASN A 1 73 ? -4.312 0.420 40.544 1.00 54.00 73 ASN A C 1
ATOM 593 O O . ASN A 1 73 ? -3.094 0.533 40.618 1.00 54.00 73 ASN A O 1
ATOM 597 N N . ASN A 1 74 ? -5.075 0.067 41.584 1.00 57.38 74 ASN A N 1
ATOM 598 C CA . ASN A 1 74 ? -4.585 -0.165 42.943 1.00 57.38 74 ASN A CA 1
ATOM 599 C C . ASN A 1 74 ? -4.502 -1.654 43.332 1.00 57.38 74 ASN A C 1
ATOM 601 O O . ASN A 1 74 ? -4.266 -1.952 44.499 1.00 57.38 74 ASN A O 1
ATOM 605 N N . ASP A 1 75 ? -4.738 -2.586 42.403 1.00 53.44 75 ASP A N 1
ATOM 606 C CA . ASP A 1 75 ? -4.762 -4.022 42.700 1.00 53.44 75 ASP A CA 1
ATOM 607 C C . ASP A 1 75 ? -3.857 -4.787 41.716 1.00 53.44 75 ASP A C 1
ATOM 609 O O . ASP A 1 75 ? -4.146 -4.888 40.522 1.00 53.44 75 ASP A O 1
ATOM 613 N N . ASP A 1 76 ? -2.737 -5.317 42.220 1.00 57.12 76 ASP A N 1
ATOM 614 C CA . ASP A 1 76 ? -1.800 -6.167 41.464 1.00 57.12 76 ASP A CA 1
ATOM 615 C C . ASP A 1 76 ? -2.400 -7.539 41.123 1.00 57.12 76 ASP A C 1
ATOM 617 O O . ASP A 1 76 ? -1.906 -8.267 40.250 1.00 57.12 76 ASP A O 1
ATOM 621 N N . SER A 1 77 ? -3.505 -7.908 41.774 1.00 54.59 77 SER A N 1
ATOM 622 C CA . SER A 1 77 ? -4.288 -9.047 41.336 1.00 54.59 77 SER A CA 1
ATOM 623 C C . SER A 1 77 ? -4.983 -8.666 40.028 1.00 54.59 77 SER A C 1
ATOM 625 O O . SER A 1 77 ? -5.609 -7.620 39.911 1.00 54.59 77 SER A O 1
ATOM 627 N N . LYS A 1 78 ? -4.896 -9.509 38.993 1.00 56.03 78 LYS A N 1
ATOM 628 C CA . LYS A 1 78 ? -5.502 -9.294 37.656 1.00 56.03 78 LYS A CA 1
ATOM 629 C C . LYS A 1 78 ? -7.048 -9.216 37.662 1.00 56.03 78 LYS A C 1
ATOM 631 O O . LYS A 1 78 ? -7.689 -9.503 36.647 1.00 56.03 78 LYS A O 1
ATOM 636 N N . ARG A 1 79 ? -7.658 -8.881 38.797 1.00 48.88 79 ARG A N 1
ATOM 637 C CA . ARG A 1 79 ? -9.072 -8.608 38.986 1.00 48.88 79 ARG A CA 1
ATOM 638 C C . ARG A 1 79 ? -9.452 -7.370 38.185 1.00 48.88 79 ARG A C 1
ATOM 640 O O . ARG A 1 79 ? -8.718 -6.392 38.073 1.00 48.88 79 ARG A O 1
ATOM 647 N N . PHE A 1 80 ? -10.614 -7.456 37.568 1.00 50.84 80 PHE A N 1
ATOM 648 C CA . PHE A 1 80 ? -11.210 -6.368 36.820 1.00 50.84 80 PHE A CA 1
ATOM 649 C C . PHE A 1 80 ? -12.566 -6.067 37.426 1.00 50.84 80 PHE A C 1
ATOM 651 O O . PHE A 1 80 ? -13.258 -6.978 37.880 1.00 50.84 80 PHE A O 1
ATOM 658 N N . VAL A 1 81 ? -12.945 -4.798 37.404 1.00 55.06 81 VAL A N 1
ATOM 659 C CA . VAL A 1 81 ? -14.282 -4.381 37.806 1.00 55.06 81 VAL A CA 1
ATOM 660 C C . VAL A 1 81 ? -15.133 -4.306 36.546 1.00 55.06 81 VAL A C 1
ATOM 662 O O . VAL A 1 81 ? -14.752 -3.667 35.560 1.00 55.06 81 VAL A O 1
ATOM 665 N N . LEU A 1 82 ? -16.255 -5.024 36.558 1.00 50.50 82 LEU A N 1
ATOM 666 C CA . LEU A 1 82 ? -17.285 -4.919 35.534 1.00 50.50 82 LEU A CA 1
ATOM 667 C C . LEU A 1 82 ? -18.267 -3.835 35.986 1.00 50.50 82 LEU A C 1
ATOM 669 O O . LEU A 1 82 ? -19.046 -4.048 36.909 1.00 50.50 82 LEU A O 1
ATOM 673 N N . HIS A 1 83 ? -18.204 -2.664 35.366 1.00 56.53 83 HIS A N 1
ATOM 674 C CA . HIS A 1 83 ? -19.104 -1.557 35.672 1.00 56.53 83 HIS A CA 1
ATOM 675 C C . HIS A 1 83 ? -20.336 -1.620 34.780 1.00 56.53 83 HIS A C 1
ATOM 677 O O . HIS A 1 83 ? -20.192 -1.753 33.564 1.00 56.53 83 HIS A O 1
ATOM 683 N N . ILE A 1 84 ? -21.524 -1.473 35.369 1.00 56.88 84 ILE A N 1
ATOM 684 C CA . ILE A 1 84 ? -22.784 -1.376 34.629 1.00 56.88 84 ILE A CA 1
ATOM 685 C C . ILE A 1 84 ? -22.988 0.090 34.214 1.00 56.88 84 ILE A C 1
ATOM 687 O O . ILE A 1 84 ? -23.189 0.942 35.074 1.00 56.88 84 ILE A O 1
ATOM 691 N N . LEU A 1 85 ? -22.950 0.419 32.913 1.00 57.94 85 LEU A N 1
ATOM 692 C CA . LEU A 1 85 ? -23.080 1.821 32.449 1.00 57.94 85 LEU A CA 1
ATOM 693 C C . LEU A 1 85 ? -24.519 2.365 32.583 1.00 57.94 85 LEU A C 1
ATOM 695 O O . LEU A 1 85 ? -24.750 3.539 32.327 1.00 57.94 85 LEU A O 1
ATOM 699 N N . LYS A 1 86 ? -25.493 1.532 32.978 1.00 54.50 86 LYS A N 1
ATOM 700 C CA . LYS A 1 86 ? -26.910 1.918 33.120 1.00 54.50 86 LYS A CA 1
ATOM 701 C C . LYS A 1 86 ? -27.139 2.981 34.203 1.00 54.50 86 LYS A C 1
ATOM 703 O O . LYS A 1 86 ? -28.086 3.750 34.098 1.00 54.50 86 LYS A O 1
ATOM 708 N N . GLU A 1 87 ? -26.284 3.022 35.221 1.00 55.78 87 GLU A N 1
ATOM 709 C CA . GLU A 1 87 ? -26.431 3.906 36.389 1.00 55.78 87 GLU A CA 1
ATOM 710 C C . GLU A 1 87 ? -25.555 5.164 36.312 1.00 55.78 87 GLU A C 1
ATOM 712 O O . GLU A 1 87 ? -25.612 6.018 37.193 1.00 55.78 87 GLU A O 1
ATOM 717 N N . ILE A 1 88 ? -24.752 5.300 35.254 1.00 58.28 88 ILE A N 1
ATOM 718 C CA . ILE A 1 88 ? -23.865 6.443 35.050 1.00 58.28 88 ILE A CA 1
ATOM 719 C C . ILE A 1 88 ? -24.484 7.320 33.946 1.00 58.28 88 ILE A C 1
ATOM 721 O O . ILE A 1 88 ? -24.581 6.878 32.797 1.00 58.28 88 ILE A O 1
ATOM 725 N N . PRO A 1 89 ? -24.907 8.563 34.246 1.00 57.69 89 PRO A N 1
ATOM 726 C CA . PRO A 1 89 ? -25.321 9.509 33.214 1.00 57.69 89 PRO A CA 1
ATOM 727 C C . PRO A 1 89 ? -24.227 9.659 32.145 1.00 57.69 89 PRO A C 1
ATOM 729 O O . PRO A 1 89 ? -23.048 9.737 32.480 1.00 57.69 89 PRO A O 1
ATOM 732 N N . LEU A 1 90 ? -24.606 9.701 30.861 1.00 65.88 90 LEU A N 1
ATOM 733 C CA . LEU A 1 90 ? -23.694 9.901 29.711 1.00 65.88 90 LEU A CA 1
ATOM 734 C C . LEU A 1 90 ? -22.675 8.774 29.453 1.00 65.88 90 LEU A C 1
ATOM 736 O O . LEU A 1 90 ? -21.747 8.918 28.662 1.00 65.88 90 LEU A O 1
ATOM 740 N N . ALA A 1 91 ? -22.830 7.614 30.076 1.00 67.88 91 ALA A N 1
ATOM 741 C CA . ALA A 1 91 ? -21.816 6.568 30.019 1.00 67.88 91 ALA A CA 1
ATOM 742 C C . ALA A 1 91 ? -21.701 5.866 28.648 1.00 67.88 91 ALA A C 1
ATOM 744 O O . ALA A 1 91 ? -20.619 5.428 28.253 1.00 67.88 91 ALA A O 1
ATOM 745 N N . VAL A 1 92 ? -22.794 5.830 27.880 1.00 70.38 92 VAL A N 1
ATOM 746 C CA . VAL A 1 92 ? -22.790 5.424 26.462 1.00 70.38 92 VAL A CA 1
ATOM 747 C C . VAL A 1 92 ? -21.988 6.413 25.615 1.00 70.38 92 VAL A C 1
ATOM 749 O O . VAL A 1 92 ? -21.162 6.000 24.806 1.00 70.38 92 VAL A O 1
ATOM 752 N N . GLU A 1 93 ? -22.185 7.712 25.839 1.00 71.81 93 GLU A N 1
ATOM 753 C CA . GLU A 1 93 ? -21.454 8.777 25.149 1.00 71.81 93 GLU A CA 1
ATOM 754 C C . GLU A 1 93 ? -19.957 8.720 25.478 1.00 71.81 93 GLU A C 1
ATOM 756 O O . GLU A 1 93 ? -19.121 8.756 24.577 1.00 71.81 93 GLU A O 1
ATOM 761 N N . LEU A 1 94 ? -19.605 8.504 26.751 1.00 75.81 94 LEU A N 1
ATOM 762 C CA . LEU A 1 94 ? -18.223 8.282 27.174 1.00 75.81 94 LEU A CA 1
ATOM 763 C C . LEU A 1 94 ? -17.597 7.073 26.462 1.00 75.81 94 LEU A C 1
ATOM 765 O O . LEU A 1 94 ? -16.468 7.160 25.979 1.00 75.81 94 LEU A O 1
ATOM 769 N N . TYR A 1 95 ? -18.318 5.952 26.360 1.00 77.06 95 TYR A N 1
ATOM 770 C CA . TYR A 1 95 ? -17.832 4.771 25.646 1.00 77.06 95 TYR A CA 1
ATOM 771 C C . TYR A 1 95 ? -17.610 5.051 24.154 1.00 77.06 95 TYR A C 1
ATOM 773 O O . TYR A 1 95 ? -16.556 4.699 23.619 1.00 77.06 95 TYR A O 1
ATOM 781 N N . ILE A 1 96 ? -18.564 5.716 23.492 1.00 78.50 96 ILE A N 1
ATOM 782 C CA . ILE A 1 96 ? -18.439 6.140 22.091 1.00 78.50 96 ILE A CA 1
ATOM 783 C C . ILE A 1 96 ? -17.197 7.022 21.920 1.00 78.50 96 ILE A C 1
ATOM 785 O O . ILE A 1 96 ? -16.373 6.744 21.049 1.00 78.50 96 ILE A O 1
ATOM 789 N N . ASN A 1 97 ? -17.003 8.012 22.793 1.00 78.62 97 ASN A N 1
ATOM 790 C CA . ASN A 1 97 ? -15.858 8.921 22.749 1.00 78.62 97 ASN A CA 1
ATOM 791 C C . ASN A 1 97 ? -14.521 8.177 22.893 1.00 78.62 97 ASN A C 1
ATOM 793 O O . ASN A 1 97 ? -13.624 8.371 22.072 1.00 78.62 97 ASN A O 1
ATOM 797 N N . ILE A 1 98 ? -14.409 7.248 23.849 1.00 82.88 98 ILE A N 1
ATOM 798 C CA . ILE A 1 98 ? -13.213 6.401 24.022 1.00 82.88 98 ILE A CA 1
ATOM 799 C C . ILE A 1 98 ? -12.930 5.575 22.756 1.00 82.88 98 ILE A C 1
ATOM 801 O O . ILE A 1 98 ? -11.772 5.392 22.356 1.00 82.88 98 ILE A O 1
ATOM 805 N N . LYS A 1 99 ? -13.971 5.045 22.102 1.00 84.19 99 LYS A N 1
ATOM 806 C CA . LYS A 1 99 ? -13.813 4.262 20.868 1.00 84.19 99 LYS A CA 1
ATOM 807 C C . LYS A 1 99 ? -13.410 5.119 19.678 1.00 84.19 99 LYS A C 1
ATOM 809 O O . LYS A 1 99 ? -12.506 4.712 18.946 1.00 84.19 99 LYS A O 1
ATOM 814 N N . ILE A 1 100 ? -14.008 6.297 19.522 1.00 85.69 100 ILE A N 1
ATOM 815 C CA . ILE A 1 100 ? -13.617 7.282 18.509 1.00 85.69 100 ILE A CA 1
ATOM 816 C C . ILE A 1 100 ? -12.150 7.675 18.700 1.00 85.69 100 ILE A C 1
ATOM 818 O O . ILE A 1 100 ? -11.386 7.651 17.737 1.00 85.69 100 ILE A O 1
ATOM 822 N N . GLU A 1 101 ? -11.722 7.961 19.931 1.00 88.50 101 GLU A N 1
ATOM 823 C CA . GLU A 1 101 ? -10.329 8.301 20.235 1.00 88.50 101 GLU A CA 1
ATOM 824 C C . GLU A 1 101 ? -9.373 7.157 19.866 1.00 88.50 101 GLU A C 1
ATOM 826 O O . GLU A 1 101 ? -8.370 7.368 19.181 1.00 88.50 101 GLU A O 1
ATOM 831 N N . THR A 1 102 ? -9.715 5.922 20.248 1.00 89.19 102 THR A N 1
ATOM 832 C CA . THR A 1 102 ? -8.918 4.728 19.926 1.00 89.19 102 THR A CA 1
ATOM 833 C C . THR A 1 102 ? -8.766 4.547 18.412 1.00 89.19 102 THR A C 1
ATOM 835 O O . THR A 1 102 ? -7.658 4.319 17.922 1.00 89.19 102 THR A O 1
ATOM 838 N N . ILE A 1 103 ? -9.862 4.676 17.661 1.00 89.56 103 ILE A N 1
ATOM 839 C CA . ILE A 1 103 ? -9.874 4.582 16.196 1.00 89.56 103 I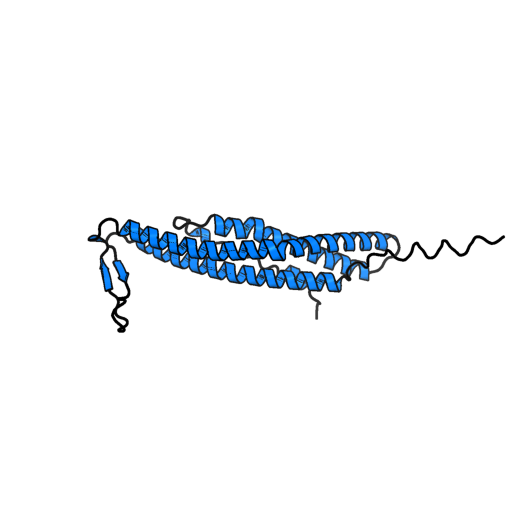LE A CA 1
ATOM 840 C C . ILE A 1 103 ? -9.044 5.701 15.567 1.00 89.56 103 ILE A C 1
ATOM 842 O O . ILE A 1 103 ? -8.209 5.431 14.703 1.00 89.56 103 ILE A O 1
ATOM 846 N N . ASN A 1 104 ? -9.220 6.941 16.024 1.00 90.88 104 ASN A N 1
ATOM 847 C CA . ASN A 1 104 ? -8.466 8.088 15.527 1.00 90.88 104 ASN A CA 1
ATOM 848 C C . ASN A 1 104 ? -6.966 7.918 15.762 1.00 90.88 104 ASN A C 1
ATOM 850 O O . ASN A 1 104 ? -6.175 8.246 14.884 1.00 90.88 104 ASN A O 1
ATOM 854 N N . LYS A 1 105 ? -6.561 7.340 16.896 1.00 92.44 105 LYS A N 1
ATOM 855 C CA . LYS A 1 105 ? -5.153 7.042 17.173 1.00 92.44 105 LYS A CA 1
ATOM 856 C C . LYS A 1 105 ? -4.577 6.028 16.183 1.00 92.44 105 LYS A C 1
ATOM 858 O O . LYS A 1 105 ? -3.483 6.240 15.667 1.00 92.44 105 LYS A O 1
ATOM 863 N N . ILE A 1 106 ? -5.313 4.957 15.874 1.00 91.81 106 ILE A N 1
ATOM 864 C CA . ILE A 1 106 ? -4.900 3.964 14.867 1.00 91.81 106 ILE A CA 1
ATOM 865 C C . ILE A 1 106 ? -4.790 4.619 13.482 1.00 91.81 106 ILE A C 1
ATOM 867 O O . ILE A 1 106 ? -3.770 4.464 12.811 1.00 91.81 106 ILE A O 1
ATOM 871 N N . LYS A 1 107 ? -5.804 5.399 13.089 1.00 92.56 107 LYS A N 1
ATOM 872 C CA . LYS A 1 107 ? -5.850 6.117 11.809 1.00 92.56 107 LYS A CA 1
ATOM 873 C C . LYS A 1 107 ? -4.693 7.106 11.663 1.00 92.56 107 LYS A C 1
ATOM 875 O O . LYS A 1 107 ? -4.002 7.109 10.651 1.00 92.56 107 LYS A O 1
ATOM 880 N N . ASN A 1 108 ? -4.438 7.916 12.683 1.00 92.38 108 ASN A N 1
ATOM 881 C CA . ASN A 1 108 ? -3.372 8.911 12.636 1.00 92.38 108 ASN A CA 1
ATOM 882 C C . ASN A 1 108 ? -1.998 8.250 12.512 1.00 92.38 108 ASN A C 1
ATOM 884 O O . ASN A 1 108 ? -1.189 8.705 11.714 1.00 92.38 108 ASN A O 1
ATOM 888 N N . ASN A 1 109 ? -1.760 7.131 13.204 1.00 92.56 109 ASN A N 1
ATOM 889 C CA . ASN A 1 109 ? -0.497 6.401 13.086 1.00 92.56 109 ASN A CA 1
ATOM 890 C C . ASN A 1 109 ? -0.216 5.941 11.645 1.00 92.56 109 ASN A C 1
ATOM 892 O O . ASN A 1 109 ? 0.905 6.103 11.159 1.00 92.56 109 ASN A O 1
ATOM 896 N N . ILE A 1 110 ? -1.215 5.380 10.949 1.00 94.50 110 ILE A N 1
ATOM 897 C CA . ILE A 1 110 ? -1.025 4.940 9.560 1.00 94.50 110 ILE A CA 1
ATOM 898 C C . ILE A 1 110 ? -0.923 6.116 8.591 1.00 94.50 110 ILE A C 1
ATOM 900 O O . ILE A 1 110 ? -0.078 6.088 7.700 1.00 94.50 110 ILE A O 1
ATOM 904 N N . LEU A 1 111 ? -1.703 7.181 8.795 1.00 93.81 111 LEU A N 1
ATOM 905 C CA . LEU A 1 111 ? -1.617 8.391 7.976 1.00 93.81 111 LEU A CA 1
ATOM 906 C C . LEU A 1 111 ? -0.255 9.083 8.121 1.00 93.81 111 LEU A C 1
ATOM 908 O O . LEU A 1 111 ? 0.299 9.532 7.124 1.00 93.81 111 LEU A O 1
ATOM 912 N N . THR A 1 112 ? 0.334 9.110 9.320 1.00 94.44 112 THR A N 1
ATOM 913 C CA . THR A 1 112 ? 1.706 9.602 9.524 1.00 94.44 112 THR A CA 1
ATOM 914 C C . THR A 1 112 ? 2.725 8.751 8.769 1.00 94.44 112 THR A C 1
ATOM 916 O O . THR A 1 112 ? 3.644 9.286 8.152 1.00 94.44 112 THR A O 1
ATOM 919 N N . TYR A 1 113 ? 2.563 7.427 8.778 1.00 94.06 113 TYR A N 1
ATOM 920 C CA . TYR A 1 113 ? 3.456 6.535 8.040 1.00 94.06 113 TYR A CA 1
ATOM 921 C C . TYR A 1 113 ? 3.326 6.726 6.516 1.00 94.06 113 TYR A C 1
ATOM 923 O O . TYR A 1 113 ? 4.335 6.804 5.815 1.00 94.06 113 TYR A O 1
ATOM 931 N N . LEU A 1 114 ? 2.096 6.875 6.011 1.00 94.88 114 LEU A N 1
ATOM 932 C CA . LEU A 1 114 ? 1.804 7.200 4.610 1.00 94.88 114 LEU A CA 1
ATOM 933 C C . LEU A 1 114 ? 2.395 8.554 4.198 1.00 94.88 114 LEU A C 1
ATOM 935 O O . LEU A 1 114 ? 3.006 8.652 3.136 1.00 94.88 114 LEU A O 1
ATOM 939 N N . ASP A 1 115 ? 2.263 9.581 5.039 1.00 94.69 115 ASP A N 1
ATOM 940 C CA . ASP A 1 115 ? 2.854 10.903 4.809 1.00 94.69 115 ASP A CA 1
ATOM 941 C C . ASP A 1 115 ? 4.385 10.822 4.716 1.00 94.69 115 ASP A C 1
ATOM 943 O O . ASP A 1 115 ? 4.982 11.344 3.770 1.00 94.69 115 ASP A O 1
ATOM 947 N N . HIS A 1 116 ? 5.029 10.093 5.633 1.00 94.81 116 HIS A N 1
ATOM 948 C CA . HIS A 1 116 ? 6.473 9.872 5.583 1.00 94.81 116 HIS A CA 1
ATOM 949 C C . HIS A 1 116 ? 6.893 9.138 4.302 1.00 94.81 116 HIS A C 1
ATOM 951 O O . HIS A 1 116 ? 7.852 9.552 3.644 1.00 94.81 116 HIS A O 1
ATOM 957 N N . PHE A 1 117 ? 6.174 8.081 3.912 1.00 95.81 117 PHE A N 1
ATOM 958 C CA . PHE A 1 117 ? 6.422 7.366 2.659 1.00 95.81 117 PHE A CA 1
ATOM 959 C C . PHE A 1 117 ? 6.294 8.305 1.451 1.00 95.81 117 PHE A C 1
ATOM 961 O O . PHE A 1 117 ? 7.188 8.362 0.608 1.00 95.81 117 PHE A O 1
ATOM 968 N N . CYS A 1 118 ? 5.240 9.121 1.397 1.00 94.25 118 CYS A N 1
ATOM 969 C CA . CYS A 1 118 ? 5.039 10.079 0.313 1.00 94.25 118 CYS A CA 1
ATOM 970 C C . CYS A 1 118 ? 6.155 11.130 0.251 1.00 94.25 118 CYS A C 1
ATOM 972 O O . CYS A 1 118 ? 6.638 11.465 -0.828 1.00 94.25 118 CYS A O 1
ATOM 974 N N . LYS A 1 119 ? 6.625 11.627 1.396 1.00 93.06 119 LYS A N 1
ATOM 975 C CA . LYS A 1 119 ? 7.702 12.626 1.442 1.00 93.06 119 LYS A CA 1
ATOM 976 C C . LYS A 1 119 ? 9.070 12.057 1.064 1.00 93.06 119 LYS A C 1
ATOM 978 O O . LYS A 1 119 ? 9.855 12.766 0.431 1.00 93.06 119 LYS A O 1
ATOM 983 N N . SER A 1 120 ? 9.354 10.814 1.451 1.00 93.31 120 SER A N 1
ATOM 984 C CA . SER A 1 120 ? 10.683 10.200 1.320 1.00 93.31 120 SER A CA 1
ATOM 985 C C . SER A 1 120 ? 10.856 9.339 0.066 1.00 93.31 120 SER A C 1
ATOM 987 O O . SER A 1 120 ? 11.913 9.399 -0.564 1.00 93.31 120 SER A O 1
ATOM 989 N N . ARG A 1 121 ? 9.837 8.562 -0.318 1.00 95.19 121 ARG A N 1
ATOM 990 C CA . ARG A 1 121 ? 9.919 7.539 -1.373 1.00 95.19 121 ARG A CA 1
ATOM 991 C C . ARG A 1 121 ? 9.288 7.973 -2.691 1.00 95.19 121 ARG A C 1
ATOM 993 O O . ARG A 1 121 ? 9.900 7.783 -3.735 1.00 95.19 121 ARG A O 1
ATOM 1000 N N . MET A 1 122 ? 8.150 8.679 -2.688 1.00 94.06 122 MET A N 1
ATOM 1001 C CA . MET A 1 122 ? 7.488 9.062 -3.956 1.00 94.06 122 MET A CA 1
ATOM 1002 C C . MET A 1 122 ? 8.380 9.880 -4.889 1.00 94.06 122 MET A C 1
ATOM 1004 O O . MET A 1 122 ? 8.367 9.671 -6.097 1.00 94.06 122 MET A O 1
ATOM 1008 N N . LYS A 1 123 ? 9.207 10.779 -4.343 1.00 93.38 123 LYS A N 1
ATOM 1009 C CA . LYS A 1 123 ? 10.172 11.539 -5.151 1.00 93.38 123 LYS A CA 1
ATOM 1010 C C . LYS A 1 123 ? 11.175 10.627 -5.859 1.00 93.38 123 LYS A C 1
ATOM 1012 O O . LYS A 1 123 ? 11.510 10.887 -7.010 1.00 93.38 123 LYS A O 1
ATOM 1017 N N . LYS A 1 124 ? 11.635 9.563 -5.192 1.00 95.31 124 LYS A N 1
ATOM 1018 C CA . LYS A 1 124 ? 12.554 8.576 -5.769 1.00 95.31 124 LYS A CA 1
ATOM 1019 C C . LYS A 1 124 ? 11.871 7.754 -6.857 1.00 95.31 124 LYS A C 1
ATOM 1021 O O . LYS A 1 124 ? 12.447 7.590 -7.924 1.00 95.31 124 LYS A O 1
ATOM 1026 N N . ILE A 1 125 ? 10.630 7.324 -6.626 1.00 96.69 125 ILE A N 1
ATOM 1027 C CA . ILE A 1 125 ? 9.824 6.594 -7.616 1.00 96.69 125 ILE A CA 1
ATOM 1028 C C . ILE A 1 125 ? 9.590 7.452 -8.870 1.00 96.69 125 ILE A C 1
ATOM 1030 O O . ILE A 1 125 ? 9.789 6.979 -9.986 1.00 96.69 125 ILE A O 1
ATOM 1034 N N . ILE A 1 126 ? 9.235 8.730 -8.706 1.00 95.19 126 ILE A N 1
ATOM 1035 C CA . ILE A 1 126 ? 9.057 9.665 -9.830 1.00 95.19 126 ILE A CA 1
ATOM 1036 C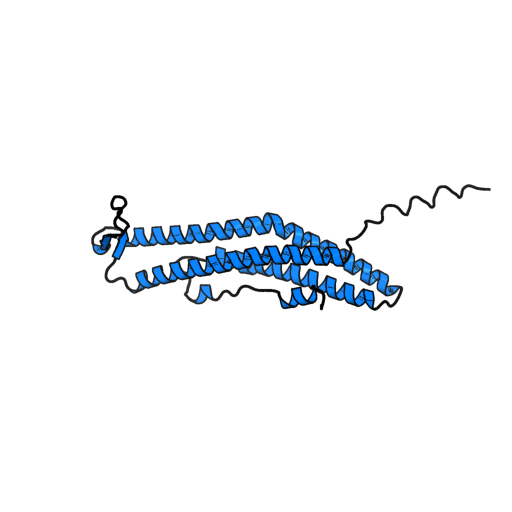 C . ILE A 1 126 ? 10.377 9.876 -10.579 1.00 95.19 126 ILE A C 1
ATOM 1038 O O . ILE A 1 126 ? 10.406 9.825 -11.807 1.00 95.19 126 ILE A O 1
ATOM 1042 N N . LEU A 1 127 ? 11.485 10.073 -9.858 1.00 94.94 127 LEU A N 1
ATOM 1043 C CA . LEU A 1 127 ? 12.805 10.201 -10.476 1.00 94.94 127 LEU A CA 1
ATOM 1044 C C . LEU A 1 127 ? 13.182 8.940 -11.265 1.00 94.94 127 LEU A C 1
ATOM 1046 O O . LEU A 1 127 ? 13.709 9.046 -12.369 1.00 94.94 127 LEU A O 1
ATOM 1050 N N . LEU A 1 128 ? 12.889 7.757 -10.724 1.00 95.81 128 LEU A N 1
ATOM 1051 C CA . LEU A 1 128 ? 13.136 6.4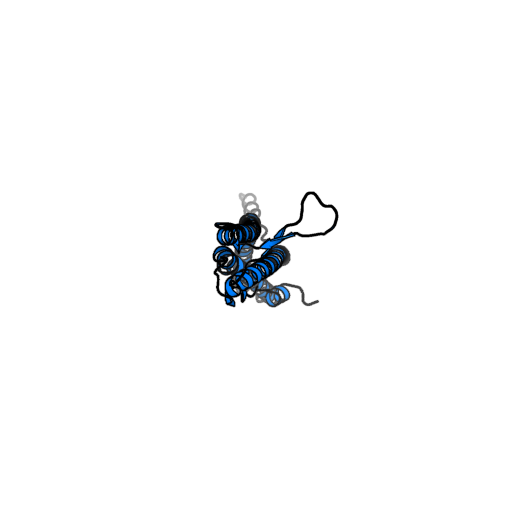84 -11.389 1.00 95.81 128 LEU A CA 1
ATOM 1052 C C . LEU A 1 128 ? 12.351 6.371 -12.701 1.00 95.81 128 LEU A C 1
ATOM 1054 O O . LEU A 1 128 ? 12.934 5.964 -13.704 1.00 95.81 128 LEU A O 1
ATOM 1058 N N . ILE A 1 129 ? 11.080 6.787 -12.726 1.00 96.50 129 ILE A N 1
ATOM 1059 C CA . ILE A 1 129 ? 10.281 6.849 -13.962 1.00 96.50 129 ILE A CA 1
ATOM 1060 C C . ILE A 1 129 ? 10.969 7.746 -14.994 1.00 96.50 129 ILE A C 1
ATOM 1062 O O . ILE A 1 129 ? 11.213 7.300 -16.112 1.00 96.50 129 ILE A O 1
ATOM 1066 N N . LEU A 1 130 ? 11.368 8.964 -14.612 1.00 95.12 130 LEU A N 1
ATOM 1067 C CA . LEU A 1 130 ? 12.038 9.898 -15.526 1.00 95.12 130 LEU A CA 1
ATOM 1068 C C . LEU A 1 130 ? 13.344 9.317 -16.089 1.00 95.12 130 LEU A C 1
ATOM 1070 O O . LEU A 1 130 ? 13.611 9.409 -17.288 1.00 95.12 130 LEU A O 1
ATOM 1074 N N . LEU A 1 131 ? 14.157 8.679 -15.243 1.00 93.94 131 LEU A N 1
ATOM 1075 C CA . LEU A 1 131 ? 15.389 8.016 -15.675 1.00 93.94 131 LEU A CA 1
ATOM 1076 C C . LEU A 1 131 ? 15.102 6.866 -16.651 1.00 93.94 131 LEU A C 1
ATOM 1078 O O . LEU A 1 131 ? 15.809 6.715 -17.651 1.00 93.94 131 LEU A O 1
ATOM 1082 N N . CYS A 1 132 ? 14.055 6.083 -16.387 1.00 94.06 132 CYS A N 1
ATOM 1083 C CA . CYS A 1 132 ? 13.604 4.998 -17.250 1.00 94.06 132 CYS A CA 1
ATOM 1084 C C . CYS A 1 132 ? 13.113 5.510 -18.610 1.00 94.06 132 CYS A C 1
ATOM 1086 O O . CYS A 1 132 ? 13.514 4.972 -19.641 1.00 94.06 132 CYS A O 1
ATOM 1088 N N . GLU A 1 133 ? 12.315 6.576 -18.641 1.00 93.19 133 GLU A N 1
ATOM 1089 C CA . GLU A 1 133 ? 11.827 7.192 -19.881 1.00 93.19 133 GLU A CA 1
ATOM 1090 C C . GLU A 1 133 ? 12.974 7.739 -20.736 1.00 93.19 133 GLU A C 1
ATOM 1092 O O . GLU A 1 133 ? 13.051 7.464 -21.937 1.00 93.19 133 GLU A O 1
ATOM 1097 N N . ILE A 1 134 ? 13.930 8.446 -20.121 1.00 91.00 134 ILE A N 1
ATOM 1098 C CA . ILE A 1 134 ? 15.132 8.920 -20.818 1.00 91.00 134 ILE A CA 1
ATOM 1099 C C . ILE A 1 134 ? 15.918 7.728 -21.380 1.00 91.00 134 ILE A C 1
ATOM 1101 O O . ILE A 1 134 ? 16.386 7.774 -22.522 1.00 91.00 134 ILE A O 1
ATOM 1105 N N . LYS A 1 135 ? 16.070 6.642 -20.613 1.00 89.50 135 LYS A N 1
ATOM 1106 C CA . LYS A 1 135 ? 16.780 5.441 -21.067 1.00 89.50 135 LYS A CA 1
ATOM 1107 C C . LYS A 1 135 ? 16.066 4.763 -22.238 1.00 89.50 135 LYS A C 1
ATOM 1109 O O . LYS A 1 135 ? 16.733 4.444 -23.222 1.00 89.50 135 LYS A O 1
ATOM 1114 N N . LEU A 1 136 ? 14.744 4.601 -22.168 1.00 89.00 136 LEU A N 1
ATOM 1115 C CA . LEU A 1 136 ? 13.925 4.044 -23.250 1.00 89.00 136 LEU A CA 1
ATOM 1116 C C . LEU A 1 136 ? 14.070 4.852 -24.533 1.00 89.00 136 LEU A C 1
ATOM 1118 O O . LEU A 1 136 ? 14.354 4.276 -25.580 1.00 89.00 136 LEU A O 1
ATOM 1122 N N . ASN A 1 137 ? 13.958 6.178 -24.454 1.00 86.62 137 ASN A N 1
ATOM 1123 C CA . ASN A 1 137 ? 14.109 7.050 -25.619 1.00 86.62 137 ASN A CA 1
ATOM 1124 C C . ASN A 1 137 ? 15.468 6.853 -26.304 1.00 86.62 137 ASN A C 1
ATOM 1126 O O . ASN A 1 137 ? 15.543 6.742 -27.527 1.00 86.62 137 ASN A O 1
ATOM 1130 N N . ASN A 1 138 ? 16.543 6.723 -25.522 1.00 84.44 138 ASN A N 1
ATOM 1131 C CA . ASN A 1 138 ? 17.875 6.459 -26.064 1.00 84.44 138 ASN A CA 1
ATOM 1132 C C . ASN A 1 138 ? 17.996 5.070 -26.709 1.00 84.44 138 ASN A C 1
ATOM 1134 O O . ASN A 1 138 ? 18.654 4.935 -27.742 1.00 84.44 138 ASN A O 1
ATOM 1138 N N . LEU A 1 139 ? 17.369 4.043 -26.129 1.00 83.50 139 LEU A N 1
ATOM 1139 C CA . LEU A 1 139 ? 17.343 2.698 -26.712 1.00 83.50 139 LEU A CA 1
ATOM 1140 C C . LEU A 1 139 ? 16.558 2.670 -28.030 1.00 83.50 139 LEU A C 1
ATOM 1142 O O . LEU A 1 139 ? 17.031 2.079 -29.000 1.00 83.50 139 LEU A O 1
ATOM 1146 N N . PHE A 1 140 ? 15.417 3.359 -28.105 1.00 80.50 140 PHE A N 1
ATOM 1147 C CA . PHE A 1 140 ? 14.619 3.451 -29.330 1.00 80.50 140 PHE A CA 1
ATOM 1148 C C . PHE A 1 140 ? 15.332 4.206 -30.454 1.00 80.50 140 PHE A C 1
ATOM 1150 O O . PHE A 1 140 ? 15.241 3.798 -31.609 1.00 80.50 140 PHE A O 1
ATOM 1157 N N . VAL A 1 141 ? 16.070 5.277 -30.140 1.00 78.56 141 VAL A N 1
ATOM 1158 C CA . VAL A 1 141 ? 16.894 5.980 -31.139 1.00 78.56 141 VAL A CA 1
ATOM 1159 C C . VAL A 1 141 ? 17.985 5.053 -31.677 1.00 78.56 141 VAL A C 1
ATOM 1161 O O . VAL A 1 141 ? 18.109 4.915 -32.887 1.00 78.56 141 VAL A O 1
ATOM 1164 N N . ARG A 1 142 ? 18.707 4.340 -30.800 1.00 69.62 142 ARG A N 1
ATOM 1165 C CA . ARG A 1 142 ? 19.771 3.398 -31.198 1.00 69.62 142 ARG A CA 1
ATOM 1166 C C . ARG A 1 142 ? 19.266 2.199 -32.006 1.00 69.62 142 ARG A C 1
ATOM 1168 O O . ARG A 1 142 ? 19.997 1.683 -32.843 1.00 69.62 142 ARG A O 1
ATOM 1175 N N . GLN A 1 143 ? 18.031 1.749 -31.779 1.00 62.69 143 GLN A N 1
ATOM 1176 C CA . GLN A 1 143 ? 17.427 0.660 -32.557 1.00 62.69 143 GLN A CA 1
ATOM 1177 C C . GLN A 1 143 ? 17.155 1.018 -34.021 1.00 62.69 143 GLN A C 1
ATOM 1179 O O . GLN A 1 143 ? 17.060 0.107 -34.840 1.00 62.69 143 GLN A O 1
ATOM 1184 N N . LYS A 1 144 ? 17.040 2.308 -34.366 1.00 62.28 144 LYS A N 1
ATOM 1185 C CA . LYS A 1 144 ? 16.896 2.729 -35.768 1.00 62.28 144 LYS A CA 1
ATOM 1186 C C . LYS A 1 144 ? 18.169 2.491 -36.587 1.00 62.28 144 LYS A C 1
ATOM 1188 O O . LYS A 1 144 ? 18.069 2.408 -37.806 1.00 62.28 144 LYS A O 1
ATOM 1193 N N . ASP A 1 145 ? 19.315 2.330 -35.921 1.00 60.12 145 ASP A N 1
ATOM 1194 C CA . ASP A 1 145 ? 20.622 2.251 -36.573 1.00 60.12 145 ASP A CA 1
ATOM 1195 C C . ASP A 1 145 ? 21.160 0.810 -36.708 1.00 60.12 145 ASP A C 1
ATOM 1197 O O . ASP A 1 145 ? 21.880 0.539 -37.666 1.00 60.12 145 ASP A O 1
ATOM 1201 N N . VAL A 1 146 ? 20.811 -0.140 -35.816 1.00 57.03 146 VAL A N 1
ATOM 1202 C CA . VAL A 1 146 ? 21.226 -1.566 -35.904 1.00 57.03 146 VAL A CA 1
ATOM 1203 C C . VAL A 1 146 ? 20.234 -2.503 -35.181 1.00 57.03 146 VAL A C 1
ATOM 1205 O O . VAL A 1 146 ? 19.784 -2.211 -34.069 1.00 57.03 146 VAL A O 1
ATOM 1208 N N . SER A 1 147 ? 19.916 -3.675 -35.759 1.00 54.75 147 SER A N 1
ATOM 1209 C CA . SER A 1 147 ? 19.069 -4.685 -35.102 1.00 54.75 147 SER A CA 1
ATOM 1210 C C . SER A 1 147 ? 19.838 -5.467 -34.027 1.00 54.75 147 SER A C 1
ATOM 1212 O O . SER A 1 147 ? 20.555 -6.421 -34.330 1.00 54.75 147 SER A O 1
ATOM 1214 N N . HIS A 1 148 ? 19.652 -5.110 -32.757 1.00 62.53 148 HIS A N 1
ATOM 1215 C CA . HIS A 1 148 ? 20.185 -5.876 -31.627 1.00 62.53 148 HIS A CA 1
ATOM 1216 C C . HIS A 1 148 ? 19.047 -6.463 -30.787 1.00 62.53 148 HIS A C 1
ATOM 1218 O O . HIS A 1 148 ? 18.203 -5.731 -30.267 1.00 62.53 148 HIS A O 1
ATOM 1224 N N . ALA A 1 149 ? 19.024 -7.792 -30.652 1.00 62.16 149 ALA A N 1
ATOM 1225 C CA . ALA A 1 149 ? 18.072 -8.512 -29.805 1.00 62.16 149 ALA A CA 1
ATOM 1226 C C . ALA A 1 149 ? 18.187 -8.104 -28.321 1.00 62.16 149 ALA A C 1
ATOM 1228 O O . ALA A 1 149 ? 17.170 -8.014 -27.638 1.00 62.16 149 ALA A O 1
ATOM 1229 N N . GLU A 1 150 ? 19.392 -7.755 -27.858 1.00 62.88 150 GLU A N 1
ATOM 1230 C CA . GLU A 1 150 ? 19.653 -7.257 -26.497 1.00 62.88 150 GLU A CA 1
ATOM 1231 C C . GLU A 1 150 ? 18.861 -5.979 -26.174 1.00 62.88 150 GLU A C 1
ATOM 1233 O O . GLU A 1 150 ? 18.250 -5.877 -25.111 1.00 62.88 150 GLU A O 1
ATOM 1238 N N . ASN A 1 151 ? 18.729 -5.056 -27.136 1.00 72.19 151 ASN A N 1
ATOM 1239 C CA . ASN A 1 151 ? 17.947 -3.830 -26.946 1.00 72.19 151 ASN A CA 1
ATOM 1240 C C . ASN A 1 151 ? 16.454 -4.120 -26.698 1.00 72.19 151 ASN A C 1
ATOM 1242 O O . ASN A 1 151 ? 15.779 -3.317 -26.060 1.00 72.19 151 ASN A O 1
ATOM 1246 N N . LYS A 1 152 ? 15.910 -5.240 -27.203 1.00 78.69 152 LYS A N 1
ATOM 1247 C CA . LYS A 1 152 ? 14.501 -5.607 -26.966 1.00 78.69 152 LYS A CA 1
ATOM 1248 C C . LYS A 1 152 ? 14.265 -6.060 -25.524 1.00 78.69 152 LYS A C 1
ATOM 1250 O O . LYS A 1 152 ? 13.231 -5.709 -24.959 1.00 78.69 152 LYS A O 1
ATOM 1255 N N . GLY A 1 153 ? 15.212 -6.798 -24.938 1.00 81.69 153 GLY A N 1
ATOM 1256 C CA . GLY A 1 153 ? 15.150 -7.222 -23.537 1.00 81.69 153 G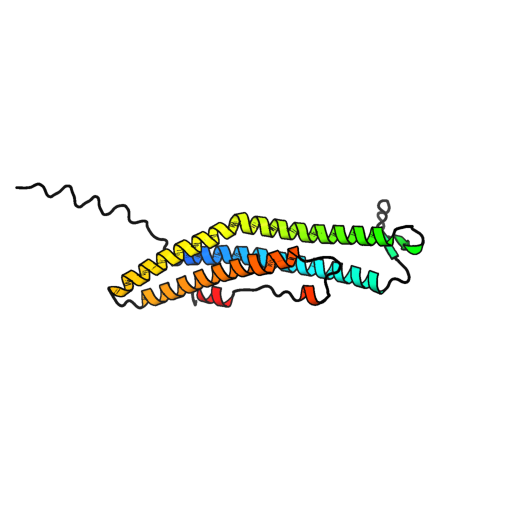LY A CA 1
ATOM 1257 C C . GLY A 1 153 ? 15.176 -6.028 -22.585 1.00 81.69 153 GLY A C 1
ATOM 1258 O O . GLY A 1 153 ? 14.300 -5.900 -21.731 1.00 81.69 153 GLY A O 1
ATOM 1259 N N . ASP A 1 154 ? 16.105 -5.097 -22.812 1.00 85.19 154 ASP A N 1
ATOM 1260 C CA . ASP A 1 154 ? 16.223 -3.871 -22.016 1.00 85.19 154 ASP A CA 1
ATOM 1261 C C . ASP A 1 154 ? 14.976 -2.984 -22.114 1.00 85.19 154 ASP A C 1
ATOM 1263 O O . ASP A 1 154 ? 14.502 -2.470 -21.102 1.00 85.19 154 ASP A O 1
ATOM 1267 N N . ILE A 1 155 ? 14.397 -2.828 -23.310 1.00 86.44 155 ILE A N 1
ATOM 1268 C CA . ILE A 1 155 ? 13.150 -2.069 -23.489 1.00 86.44 155 ILE A CA 1
ATOM 1269 C C . ILE A 1 155 ? 12.005 -2.701 -22.698 1.00 86.44 155 ILE A C 1
ATOM 1271 O O . ILE A 1 155 ? 11.259 -1.986 -22.026 1.00 86.44 155 ILE A O 1
ATOM 1275 N N . HIS A 1 156 ? 11.863 -4.028 -22.754 1.00 88.25 156 HIS A N 1
ATOM 1276 C CA . HIS A 1 156 ? 10.811 -4.717 -22.014 1.00 88.25 156 HIS A CA 1
ATOM 1277 C C . HIS A 1 156 ? 10.990 -4.564 -20.498 1.00 88.25 156 HIS A C 1
ATOM 1279 O O . HIS A 1 156 ? 10.039 -4.213 -19.798 1.00 88.25 156 HIS A O 1
ATOM 1285 N N . LEU A 1 157 ? 12.218 -4.747 -20.006 1.00 90.25 157 LEU A N 1
ATOM 1286 C CA . LEU A 1 157 ? 12.563 -4.584 -18.596 1.00 90.25 157 LEU A CA 1
ATOM 1287 C C . LEU A 1 157 ? 12.266 -3.165 -18.099 1.00 90.25 157 LEU A C 1
ATOM 1289 O O . LEU A 1 157 ? 11.590 -2.997 -17.084 1.00 90.25 157 LEU A O 1
ATOM 1293 N N . ILE A 1 158 ? 12.713 -2.136 -18.823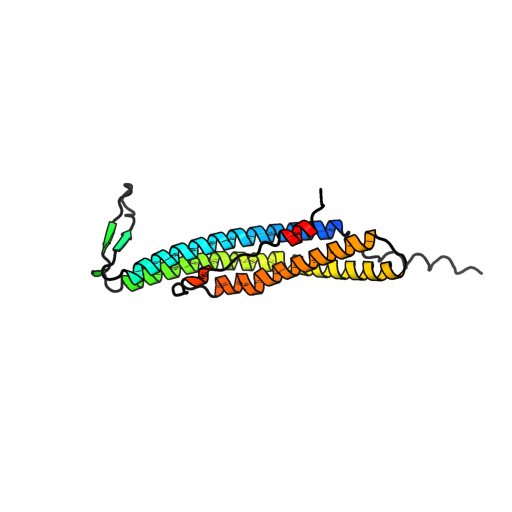 1.00 91.44 158 ILE A N 1
ATOM 1294 C CA . ILE A 1 158 ? 12.456 -0.745 -18.431 1.00 91.44 158 ILE A CA 1
ATOM 1295 C C . ILE A 1 158 ? 10.952 -0.431 -18.488 1.00 91.44 158 ILE A C 1
ATOM 1297 O O . ILE A 1 158 ? 10.433 0.245 -17.600 1.00 91.44 158 ILE A O 1
ATOM 1301 N N . GLY A 1 159 ? 10.226 -0.974 -19.471 1.00 91.75 159 GLY A N 1
ATOM 1302 C CA . GLY A 1 159 ? 8.767 -0.875 -19.529 1.00 91.75 159 GLY A CA 1
ATOM 1303 C C . GLY A 1 159 ? 8.077 -1.479 -18.298 1.00 91.75 159 GLY A C 1
ATOM 1304 O O . GLY A 1 159 ? 7.164 -0.866 -17.741 1.00 91.75 159 GLY A O 1
ATOM 1305 N N . ASN A 1 160 ? 8.541 -2.639 -17.821 1.00 93.38 160 ASN A N 1
ATOM 1306 C CA . ASN A 1 160 ? 8.037 -3.254 -16.589 1.00 93.38 160 ASN A CA 1
ATOM 1307 C C . ASN A 1 160 ? 8.335 -2.404 -15.348 1.00 93.38 160 ASN A C 1
ATOM 1309 O O . ASN A 1 160 ? 7.451 -2.264 -14.503 1.00 93.38 160 ASN A O 1
ATOM 1313 N N . ILE A 1 161 ? 9.524 -1.796 -15.258 1.00 94.88 161 ILE A N 1
ATOM 1314 C CA . ILE A 1 161 ? 9.881 -0.886 -14.157 1.00 94.88 161 ILE A CA 1
ATOM 1315 C C . ILE A 1 161 ? 8.928 0.314 -14.114 1.00 94.88 161 ILE A C 1
ATOM 1317 O O . ILE A 1 161 ? 8.347 0.591 -13.068 1.00 94.88 161 ILE A O 1
ATOM 1321 N N . ILE A 1 162 ? 8.698 0.992 -15.245 1.00 95.50 162 ILE A N 1
ATOM 1322 C CA . ILE A 1 162 ? 7.776 2.142 -15.301 1.00 95.50 162 ILE A CA 1
ATOM 1323 C C . ILE A 1 162 ? 6.366 1.723 -14.877 1.00 95.50 162 ILE A C 1
ATOM 1325 O O . ILE A 1 162 ? 5.733 2.395 -14.060 1.00 95.50 162 ILE A O 1
ATOM 1329 N N . ARG A 1 163 ? 5.881 0.585 -15.389 1.00 95.50 163 ARG A N 1
ATOM 1330 C CA . ARG A 1 163 ? 4.563 0.048 -15.032 1.00 95.50 163 ARG A CA 1
ATOM 1331 C C . ARG A 1 163 ? 4.449 -0.234 -13.534 1.00 95.50 163 ARG A C 1
ATOM 1333 O O . ARG A 1 163 ? 3.427 0.111 -12.941 1.00 95.50 163 ARG A O 1
ATOM 1340 N N . LEU A 1 164 ? 5.477 -0.820 -12.918 1.00 96.19 164 LEU A N 1
ATOM 1341 C CA . LEU A 1 164 ? 5.524 -1.040 -11.472 1.00 96.19 164 LEU A CA 1
ATOM 1342 C C . LEU A 1 164 ? 5.421 0.285 -10.712 1.00 96.19 164 LEU A C 1
ATOM 1344 O O . LEU A 1 164 ? 4.567 0.423 -9.840 1.00 96.19 164 LEU A O 1
ATOM 1348 N N . CYS A 1 165 ? 6.255 1.266 -11.062 1.00 96.94 165 CYS A N 1
ATOM 1349 C CA . CYS A 1 165 ? 6.280 2.564 -10.395 1.00 96.94 165 CYS A CA 1
ATOM 1350 C C . CYS A 1 165 ? 4.925 3.279 -10.477 1.00 96.94 165 CYS A C 1
ATOM 1352 O O . CYS A 1 165 ? 4.436 3.778 -9.465 1.00 96.94 165 CYS A O 1
ATOM 1354 N N . HIS A 1 166 ? 4.282 3.281 -11.649 1.00 96.69 166 HIS A N 1
ATOM 1355 C CA . HIS A 1 166 ? 2.930 3.824 -11.801 1.00 96.69 166 HIS A CA 1
ATOM 1356 C C . HIS A 1 166 ? 1.907 3.082 -10.941 1.00 96.69 166 HIS A C 1
ATOM 1358 O O . HIS A 1 166 ? 1.102 3.728 -10.273 1.00 96.69 166 HIS A O 1
ATOM 1364 N N . SER A 1 167 ? 1.974 1.749 -10.903 1.00 96.12 167 SER A N 1
ATOM 1365 C CA . SER A 1 167 ? 1.054 0.932 -10.103 1.00 96.12 167 SER A CA 1
ATOM 1366 C C . SER A 1 167 ? 1.194 1.225 -8.605 1.00 96.12 167 SER A C 1
ATOM 1368 O O . SER A 1 167 ? 0.192 1.370 -7.909 1.00 96.12 167 SER A O 1
ATOM 1370 N N . VAL A 1 168 ? 2.426 1.401 -8.113 1.00 96.50 168 VAL A N 1
ATOM 1371 C CA . VAL A 1 168 ? 2.696 1.805 -6.723 1.00 96.50 168 VAL A CA 1
ATOM 1372 C C . VAL A 1 168 ? 2.146 3.201 -6.432 1.00 96.50 168 VAL A C 1
ATOM 1374 O O . VAL A 1 168 ? 1.494 3.400 -5.408 1.00 96.50 168 VAL A O 1
ATOM 1377 N N . ILE A 1 169 ? 2.373 4.171 -7.324 1.00 96.50 169 ILE A N 1
ATOM 1378 C CA . ILE A 1 169 ? 1.851 5.533 -7.148 1.00 96.50 169 ILE A CA 1
ATOM 1379 C C . ILE A 1 169 ? 0.324 5.511 -7.077 1.00 96.50 169 ILE A C 1
ATOM 1381 O O . ILE A 1 169 ? -0.259 6.127 -6.183 1.00 96.50 169 ILE A O 1
ATOM 1385 N N . GLU A 1 170 ? -0.323 4.806 -8.001 1.00 95.94 170 GLU A N 1
ATOM 1386 C CA . GLU A 1 170 ? -1.775 4.689 -8.051 1.00 95.94 170 GLU A CA 1
ATOM 1387 C C . GLU A 1 170 ? -2.334 4.011 -6.800 1.00 95.94 170 GLU A C 1
ATOM 1389 O O . GLU A 1 170 ? -3.249 4.551 -6.179 1.00 95.94 170 GLU A O 1
ATOM 1394 N N . GLU A 1 171 ? -1.750 2.890 -6.375 1.00 95.75 171 GLU A N 1
ATOM 1395 C CA . GLU A 1 171 ? -2.164 2.199 -5.156 1.00 95.75 171 GLU A CA 1
ATOM 1396 C C . GLU A 1 171 ? -2.087 3.117 -3.935 1.00 95.75 171 GLU A C 1
ATOM 1398 O O . GLU A 1 171 ? -3.044 3.233 -3.170 1.00 95.75 171 GLU A O 1
ATOM 1403 N N . VAL A 1 172 ? -0.971 3.823 -3.754 1.00 95.44 172 VAL A N 1
ATOM 1404 C CA . VAL A 1 172 ? -0.795 4.677 -2.578 1.00 95.44 172 VAL A CA 1
ATOM 1405 C C . VAL A 1 172 ? -1.739 5.879 -2.620 1.00 95.44 172 VAL A C 1
ATOM 1407 O O . VAL A 1 172 ? -2.410 6.176 -1.630 1.00 95.44 172 VAL A O 1
ATOM 1410 N N . THR A 1 173 ? -1.815 6.572 -3.756 1.00 94.31 173 THR A N 1
ATOM 1411 C CA . THR A 1 173 ? -2.510 7.866 -3.849 1.00 94.31 173 THR A CA 1
ATOM 1412 C C . THR A 1 173 ? -4.011 7.749 -4.060 1.00 94.31 173 THR A C 1
ATOM 1414 O O . THR A 1 173 ? -4.760 8.548 -3.501 1.00 94.31 173 THR A O 1
ATOM 1417 N N . ARG A 1 174 ? -4.470 6.773 -4.850 1.00 94.00 174 ARG A N 1
ATOM 1418 C CA . ARG A 1 174 ? -5.888 6.640 -5.214 1.00 94.00 174 ARG A CA 1
ATOM 1419 C C . ARG A 1 174 ? -6.643 5.625 -4.377 1.00 94.00 174 ARG A C 1
ATOM 1421 O O . ARG A 1 174 ? -7.869 5.677 -4.362 1.00 94.00 174 ARG A O 1
ATOM 1428 N N . LYS A 1 175 ? -5.943 4.719 -3.694 1.00 94.06 175 LYS A N 1
ATOM 1429 C CA . LYS A 1 175 ? -6.584 3.638 -2.944 1.00 94.06 175 LYS A CA 1
ATOM 1430 C C . LYS A 1 175 ? -6.243 3.683 -1.456 1.00 94.06 175 LYS A C 1
ATOM 1432 O O . LYS A 1 175 ? -7.138 3.950 -0.657 1.00 94.06 175 LYS A O 1
ATOM 1437 N N . LEU A 1 176 ? -4.971 3.537 -1.075 1.00 93.88 176 LEU A N 1
ATOM 1438 C CA . LEU A 1 176 ? -4.559 3.459 0.334 1.00 93.88 176 LEU A CA 1
ATOM 1439 C C . LEU A 1 176 ? -4.879 4.727 1.129 1.00 93.88 176 LEU A C 1
ATOM 1441 O O . LEU A 1 176 ? -5.486 4.645 2.197 1.00 93.88 176 LEU A O 1
ATOM 1445 N N . ILE A 1 177 ? -4.478 5.901 0.631 1.00 93.56 177 ILE A N 1
ATOM 1446 C CA . ILE A 1 177 ? -4.744 7.168 1.327 1.00 93.56 177 ILE A CA 1
ATOM 1447 C C . ILE A 1 177 ? -6.260 7.406 1.470 1.00 93.56 177 ILE A C 1
ATOM 1449 O O . ILE A 1 177 ? -6.707 7.606 2.604 1.00 93.56 177 ILE A O 1
ATOM 1453 N N . PRO A 1 178 ? -7.077 7.341 0.396 1.00 93.19 178 PRO A N 1
ATOM 1454 C CA . PRO A 1 178 ? -8.525 7.521 0.509 1.00 93.19 178 PRO A CA 1
ATOM 1455 C C . PRO A 1 178 ? -9.209 6.495 1.407 1.00 93.19 178 PRO A C 1
ATOM 1457 O O . PRO A 1 178 ? -10.125 6.866 2.143 1.00 93.19 178 PRO A O 1
ATOM 1460 N N . PHE A 1 179 ? -8.752 5.237 1.391 1.00 93.81 179 PHE A N 1
ATOM 1461 C CA . PHE A 1 179 ? -9.217 4.208 2.313 1.00 93.81 179 PHE A CA 1
ATOM 1462 C C . PHE A 1 179 ? -9.054 4.707 3.750 1.00 93.81 179 PHE A C 1
ATOM 1464 O O . PHE A 1 179 ? -10.041 5.106 4.359 1.00 93.81 179 PHE A O 1
ATOM 1471 N N . PHE A 1 180 ? -7.833 4.853 4.268 1.00 92.88 180 PHE A N 1
ATOM 1472 C CA . PHE A 1 180 ? -7.651 5.236 5.675 1.00 92.88 180 PHE A CA 1
ATOM 1473 C C . PHE A 1 180 ? -8.242 6.599 6.041 1.00 92.88 180 PHE A C 1
ATOM 1475 O O . PHE A 1 180 ? -8.652 6.790 7.185 1.00 92.88 180 PHE A O 1
ATOM 1482 N N . PHE A 1 181 ? -8.313 7.542 5.101 1.00 90.81 181 PHE A N 1
ATOM 1483 C CA . PHE A 1 181 ? -8.910 8.850 5.355 1.00 90.81 181 PHE A CA 1
ATOM 1484 C C . PHE A 1 181 ? -10.434 8.780 5.547 1.00 90.81 181 PHE A C 1
ATOM 1486 O O . PHE A 1 181 ? -10.975 9.493 6.392 1.00 90.81 181 PHE A O 1
ATOM 1493 N N . SER A 1 182 ? -11.116 7.910 4.795 1.00 89.38 182 SER A N 1
ATOM 1494 C CA . SER A 1 182 ? -12.581 7.776 4.806 1.00 89.38 182 SER A CA 1
ATOM 1495 C C . SER A 1 182 ? -13.132 6.928 5.957 1.00 89.38 182 SER A C 1
ATOM 1497 O O . SER A 1 182 ? -14.332 6.996 6.234 1.00 89.38 182 SER A O 1
ATOM 1499 N N . PHE A 1 183 ? -12.285 6.161 6.657 1.00 90.50 183 PHE A N 1
ATOM 1500 C CA . PHE A 1 183 ? -12.735 5.332 7.775 1.00 90.50 183 PHE A CA 1
ATOM 1501 C C . PHE A 1 183 ? -13.341 6.161 8.911 1.00 90.50 183 PHE A C 1
ATOM 1503 O O . PHE A 1 183 ? -12.738 7.130 9.391 1.00 90.50 183 PHE A O 1
ATOM 1510 N N . ASN A 1 184 ? -14.471 5.695 9.440 1.00 86.44 184 ASN A N 1
ATOM 1511 C CA . ASN A 1 184 ? -14.985 6.117 10.735 1.00 86.44 184 ASN A CA 1
ATOM 1512 C C . ASN A 1 184 ? -15.699 4.959 11.454 1.00 86.44 184 ASN A C 1
ATOM 1514 O O . ASN A 1 184 ? -15.907 3.881 10.906 1.00 86.44 184 ASN A O 1
ATOM 1518 N N . ILE A 1 185 ? -16.065 5.178 12.717 1.00 82.00 185 ILE A N 1
ATOM 1519 C CA . ILE A 1 185 ? -16.659 4.133 13.561 1.00 82.00 185 ILE A CA 1
ATOM 1520 C C . ILE A 1 185 ? -18.031 3.639 13.069 1.00 82.00 185 ILE A C 1
ATOM 1522 O O . ILE A 1 185 ? -18.425 2.537 13.422 1.00 82.00 185 ILE A O 1
ATOM 1526 N N . PHE A 1 186 ? -18.720 4.419 12.235 1.00 83.44 186 PHE A N 1
ATOM 1527 C CA . PHE A 1 186 ? -20.014 4.091 11.633 1.00 83.44 186 PHE A CA 1
ATOM 1528 C C . PHE A 1 186 ? -19.887 3.603 10.183 1.00 83.44 186 PHE A C 1
ATOM 1530 O O . PHE A 1 186 ? -20.889 3.503 9.476 1.00 83.44 186 PHE A O 1
ATOM 1537 N N . SER A 1 187 ? -18.666 3.328 9.710 1.00 86.31 187 SER A N 1
ATOM 1538 C CA . SER A 1 187 ? -18.455 2.728 8.394 1.00 86.31 187 SER A CA 1
ATOM 1539 C C . SER A 1 187 ? -19.196 1.386 8.287 1.00 86.31 187 SER A C 1
ATOM 1541 O O . SER A 1 187 ? -19.298 0.662 9.280 1.00 86.31 187 SER A O 1
ATOM 1543 N N . PRO A 1 188 ? -19.720 1.040 7.101 1.00 86.56 188 PRO A N 1
ATOM 1544 C CA . PRO A 1 188 ? -20.449 -0.207 6.912 1.00 86.56 188 PRO A CA 1
ATOM 1545 C C . PRO A 1 188 ? -19.517 -1.435 7.003 1.00 86.56 188 PRO A C 1
ATOM 1547 O O . PRO A 1 188 ? -18.300 -1.298 6.856 1.00 86.56 188 PRO A O 1
ATOM 1550 N N . PRO A 1 189 ? -20.054 -2.649 7.233 1.00 80.69 189 PRO A N 1
ATOM 1551 C CA . PRO A 1 189 ? -19.243 -3.858 7.417 1.00 80.69 189 PRO A CA 1
ATOM 1552 C C . PRO A 1 189 ? -18.346 -4.200 6.217 1.00 80.69 189 PRO A C 1
ATOM 1554 O O . PRO A 1 189 ? -17.250 -4.737 6.384 1.00 80.69 189 PRO A O 1
ATOM 1557 N N . ASP A 1 190 ? -18.799 -3.880 5.005 1.00 88.25 190 ASP A N 1
ATOM 1558 C CA . ASP A 1 190 ? -18.090 -4.105 3.745 1.00 88.25 190 ASP A CA 1
ATOM 1559 C C . ASP A 1 190 ? -16.913 -3.145 3.526 1.00 88.25 190 ASP A C 1
ATOM 1561 O O . ASP A 1 190 ? -16.075 -3.399 2.661 1.00 88.25 190 ASP A O 1
ATOM 1565 N N . TYR A 1 191 ? -16.786 -2.099 4.347 1.00 89.81 191 TYR A N 1
ATOM 1566 C CA . TYR A 1 191 ? -15.663 -1.167 4.318 1.00 89.81 191 TYR A CA 1
ATOM 1567 C C . TYR A 1 191 ? -14.307 -1.891 4.381 1.00 89.81 191 TYR A C 1
ATOM 1569 O O . TYR A 1 191 ? -13.363 -1.523 3.688 1.00 89.81 191 TYR A O 1
ATOM 1577 N N . PHE A 1 192 ? -14.210 -2.971 5.161 1.00 90.06 192 PHE A N 1
ATOM 1578 C CA . PHE A 1 192 ? -12.972 -3.738 5.335 1.00 90.06 192 PHE A CA 1
ATOM 1579 C C . PHE A 1 192 ? -12.672 -4.732 4.202 1.00 90.06 192 PHE A C 1
ATOM 1581 O O . PHE A 1 192 ? -11.698 -5.475 4.305 1.00 90.06 192 PHE A O 1
ATOM 1588 N N . ASN A 1 193 ? -13.446 -4.736 3.112 1.00 89.75 193 ASN A N 1
ATOM 1589 C CA . ASN A 1 193 ? -13.192 -5.576 1.934 1.00 89.75 193 ASN A CA 1
ATOM 1590 C C . ASN A 1 193 ? -12.068 -5.044 1.029 1.00 89.75 193 ASN A C 1
ATOM 1592 O O . ASN A 1 193 ? -11.837 -5.586 -0.055 1.00 89.75 193 ASN A O 1
ATOM 1596 N N . TYR A 1 194 ? -11.365 -3.995 1.462 1.00 91.00 194 TYR A N 1
ATOM 1597 C CA . TYR A 1 194 ? -10.180 -3.491 0.787 1.00 91.00 194 TYR A CA 1
ATOM 1598 C C . TYR A 1 194 ? -9.116 -4.588 0.648 1.00 91.00 194 TYR A C 1
ATOM 1600 O O . TYR A 1 194 ? -8.738 -5.227 1.633 1.00 91.00 194 TYR A O 1
ATOM 1608 N N . ARG A 1 195 ? -8.637 -4.793 -0.584 1.00 91.31 195 ARG A N 1
ATOM 1609 C CA . ARG A 1 195 ? -7.564 -5.735 -0.913 1.00 91.31 195 ARG A CA 1
ATOM 1610 C C . ARG A 1 195 ? -6.319 -4.959 -1.304 1.00 91.31 195 ARG A C 1
ATOM 1612 O O . ARG A 1 195 ? -6.369 -4.137 -2.213 1.00 91.31 195 ARG A O 1
ATOM 1619 N N . PHE A 1 196 ? -5.222 -5.257 -0.622 1.00 91.44 196 PHE A N 1
ATOM 1620 C CA . PHE A 1 196 ? -3.929 -4.652 -0.895 1.00 91.44 196 PHE A CA 1
ATOM 1621 C C . PHE A 1 196 ? -3.290 -5.301 -2.115 1.00 91.44 196 PHE A C 1
ATOM 1623 O O . PHE A 1 196 ? -3.175 -6.530 -2.192 1.00 91.44 196 PHE A O 1
ATOM 1630 N N . GLU A 1 197 ? -2.851 -4.473 -3.055 1.00 90.56 197 GLU A N 1
ATOM 1631 C CA . GLU A 1 197 ? -2.138 -4.962 -4.227 1.00 90.56 197 GLU A CA 1
ATOM 1632 C C . GLU A 1 197 ? -0.720 -5.409 -3.877 1.00 90.56 197 GLU A C 1
ATOM 1634 O O . GLU A 1 197 ? -0.006 -4.787 -3.095 1.00 90.56 197 GLU A O 1
ATOM 1639 N N . HIS A 1 198 ? -0.304 -6.508 -4.494 1.00 90.56 198 HIS A N 1
ATOM 1640 C CA . HIS A 1 198 ? 1.041 -7.043 -4.372 1.00 90.56 198 HIS A CA 1
ATOM 1641 C C . HIS A 1 198 ? 1.543 -7.343 -5.780 1.00 90.56 198 HIS A C 1
ATOM 1643 O O . HIS A 1 198 ? 1.203 -8.363 -6.378 1.00 90.56 198 HIS A O 1
ATOM 1649 N N . PHE A 1 199 ? 2.339 -6.436 -6.342 1.00 90.69 199 PHE A N 1
ATOM 1650 C CA . PHE A 1 199 ? 2.766 -6.457 -7.746 1.00 90.69 199 PHE A CA 1
ATOM 1651 C C . PHE A 1 199 ? 3.828 -7.530 -8.069 1.00 90.69 199 PHE A C 1
ATOM 1653 O O . PHE A 1 199 ? 4.685 -7.317 -8.926 1.00 90.69 199 PHE A O 1
ATOM 1660 N N . HIS A 1 200 ? 3.775 -8.694 -7.412 1.00 86.12 200 HIS A N 1
ATOM 1661 C CA . HIS A 1 200 ? 4.764 -9.771 -7.510 1.00 86.12 200 HIS A CA 1
ATOM 1662 C C . HIS A 1 200 ? 5.045 -10.191 -8.953 1.00 86.12 200 HIS A C 1
ATOM 1664 O O . HIS A 1 200 ? 6.204 -10.210 -9.344 1.00 86.12 200 HIS A O 1
ATOM 1670 N N . ALA A 1 201 ? 4.013 -10.397 -9.776 1.00 83.06 201 ALA A N 1
ATOM 1671 C CA . ALA A 1 201 ? 4.191 -10.777 -11.181 1.00 83.06 201 ALA A CA 1
ATOM 1672 C C . ALA A 1 201 ? 4.947 -9.716 -12.010 1.00 83.06 201 ALA A C 1
ATOM 1674 O O . ALA A 1 201 ? 5.694 -10.045 -12.929 1.00 83.06 201 ALA A O 1
ATOM 1675 N N . ILE A 1 202 ? 4.774 -8.426 -11.694 1.00 83.06 202 ILE A N 1
ATOM 1676 C CA . ILE A 1 202 ? 5.504 -7.343 -12.371 1.00 83.06 202 ILE A CA 1
ATOM 1677 C C . ILE A 1 202 ? 6.964 -7.343 -11.912 1.00 83.06 202 ILE A C 1
ATOM 1679 O O . ILE A 1 202 ? 7.861 -7.174 -12.733 1.00 83.06 202 ILE A O 1
ATOM 1683 N N . VAL A 1 203 ? 7.202 -7.573 -10.620 1.00 83.69 203 VAL A N 1
ATOM 1684 C CA . VAL A 1 203 ? 8.544 -7.633 -10.027 1.00 83.69 203 VAL A CA 1
ATOM 1685 C C . VAL A 1 203 ? 9.320 -8.867 -10.473 1.00 83.69 203 VAL A C 1
ATOM 1687 O O . VAL A 1 203 ? 10.514 -8.761 -10.733 1.00 83.69 203 VAL A O 1
ATOM 1690 N N . GLU A 1 204 ? 8.668 -10.011 -10.651 1.00 82.88 204 GLU A N 1
ATOM 1691 C CA . GLU A 1 204 ? 9.262 -11.199 -11.274 1.00 82.88 204 GLU A CA 1
ATOM 1692 C C . GLU A 1 204 ? 9.725 -10.901 -12.704 1.00 82.88 204 GLU A C 1
ATOM 1694 O O . GLU A 1 204 ? 10.836 -11.261 -13.073 1.00 82.88 204 GLU A O 1
ATOM 1699 N N . GLY A 1 205 ? 8.941 -10.131 -13.470 1.00 77.50 205 GLY A N 1
ATOM 1700 C CA . GLY A 1 205 ? 9.332 -9.613 -14.788 1.00 77.50 205 GLY A CA 1
ATOM 1701 C C . GLY A 1 205 ? 10.440 -8.548 -14.767 1.00 77.50 205 GLY A C 1
ATOM 1702 O O . GLY A 1 205 ? 10.824 -8.042 -15.825 1.00 77.50 205 GLY A O 1
ATOM 1703 N N . ILE A 1 206 ? 10.932 -8.183 -13.580 1.00 79.75 206 ILE A N 1
ATOM 1704 C CA . ILE A 1 206 ? 12.078 -7.298 -13.353 1.00 79.75 206 ILE A CA 1
ATOM 1705 C C . ILE A 1 206 ? 13.265 -8.100 -12.800 1.00 79.75 206 ILE A C 1
ATOM 1707 O O . ILE A 1 206 ? 14.411 -7.824 -13.161 1.00 79.75 206 ILE A O 1
ATOM 1711 N N . ALA A 1 207 ? 13.027 -9.100 -11.947 1.00 63.38 207 ALA A N 1
ATOM 1712 C CA . ALA A 1 207 ? 14.027 -10.006 -11.387 1.00 63.38 207 ALA A CA 1
ATOM 1713 C C . ALA A 1 207 ? 14.678 -10.884 -12.481 1.00 63.38 207 ALA A C 1
ATOM 1715 O O . ALA A 1 207 ? 14.114 -11.059 -13.557 1.00 63.38 207 ALA A O 1
ATOM 1716 N N . PRO A 1 208 ? 15.920 -11.373 -12.293 1.00 52.28 208 PRO A N 1
ATOM 1717 C CA . PRO A 1 208 ? 16.474 -12.343 -13.231 1.00 52.28 208 PRO A CA 1
ATOM 1718 C C . PRO A 1 208 ? 15.641 -13.627 -13.147 1.00 52.28 208 PRO A C 1
ATOM 1720 O O . PRO A 1 208 ? 15.363 -14.099 -12.045 1.00 52.28 208 PRO A O 1
ATOM 1723 N N . THR A 1 209 ? 15.282 -14.214 -14.288 1.00 50.12 209 THR A N 1
ATOM 1724 C CA . THR A 1 209 ? 15.020 -15.656 -14.327 1.00 50.12 209 THR A CA 1
ATOM 1725 C C . THR A 1 209 ? 16.332 -16.332 -13.941 1.00 50.12 209 THR A C 1
ATOM 1727 O O . THR A 1 209 ? 17.340 -16.086 -14.607 1.00 50.12 209 THR A O 1
ATOM 1730 N N . GLY A 1 210 ? 16.331 -17.044 -12.812 1.00 39.72 210 GLY A N 1
ATOM 1731 C CA . GLY A 1 210 ? 17.500 -17.775 -12.315 1.00 39.72 210 GLY A CA 1
ATOM 1732 C C . GLY A 1 210 ? 18.054 -18.773 -13.320 1.00 39.72 210 GLY A C 1
ATOM 1733 O O . GLY A 1 210 ? 17.285 -19.212 -14.205 1.00 39.72 210 GLY A O 1
#

pLDDT: mean 78.97, std 18.29, range [36.88, 96.94]

Sequence (210 aa):
MGEGAGKKAAKASQQIRLAQVHELKALAVEEYEEYLKLVKNAEGQQQRLQLNWSKFHLFYEQSGCYYFKAKNNNDDSKRFVLHILKEIPLAVELYINIKIETINKIKNNILTYLDHFCKSRMKKIILLILLCEIKLNNLFVRQKDVSHAENKGDIHLIGNIIRLCHSVIEEVTRKLIPFFFSFNIFSPPDYFNYRFEHFHAIVEGIAPTG

Secondary structure (DSSP, 8-state):
----SSSSSTTSS----PPPHHHHHHHHHHHHHHHHHHHHHHHHHHHHHHHHHHHHHHHHHSTTS-EEEEE-TT-SS--EEEEEGGGSTTHHHHHHHHHHHHHHHHHHHHHHHHHHHHHHTHHHHHHHHHHHHHHHHHHHHHHTT---HHHHHHHHHHHHHHHHHHHHHHIIIIIIHHHHHH--TT--GGGGG------HHHHHTTSPP-